Protein 3NR1 (pdb70)

Foldseek 3Di:
DDLVVLLVLLLVVLCVFQVVQFDQFPVRHRPLVLLVQLLVCCCPQQVDDPSLLSSLSSCLCRVQPGDDDLVNVCVRRNPSNSVLSVLSHFDPVDDPVVSLVVLLVCQQVDDLSNLSSLLSSLLSVLVVCVVGPGPPDDVVNNLVSLVSSLSNNVNSPPRTPRSNVSNQVSSVVSVHHD/DDLVVLLVLLLVVLCVFQVVQFDLFPVRHRPLVLLVQLLCCCCPQQVDDPSLLSSLSSCLCRVQPGPDDLVNCCVRNNDSNSVLSVLSHFDPVDDPVVSLVVLLVSQLVDDLSNLSSLLSSLLSVLVVCVVGPGPPDDVVNNLVSLVSSLSNNVNSPPRTPRSNVSNQVSSVVSVHHD

Secondary structure (DSSP, 8-state):
--HHHHHHHHHHHHHHHTTT-B-SSTT--BTTHHHHHHHHHHHHTS----HHHHHHHHHTTHHHHSS--HHHHHHHHHHHHHHHHHHT---TTS-HHHHHHHHHHHGGGS-HHHHHHHHHHHHHHHHHHHH-PPTT--HHHHHHHHHHHHHHHHHH-SS-HHHHHHHHHHHHTTT---/--HHHHHHHHHHHHHHHTTT-B-SSTT--BTTHHHHHHHHHHHHTS----HHHHHHHHHTTHHHHSS--HHHHHHHHHHHHHHHHHHT---TTS-HHHHHHHHHHHGGGS-HHHHHHHHHHHHHHHHHHHH-PPTT--HHHHHHHHHHHHHHHHTT-SS-HHHHHHHHHHHHHTT---

Solvent-accessible surface area: 16677 Å² total; per-residue (Å²): 120,31,63,0,15,64,4,5,25,0,5,10,14,0,1,135,53,1,99,126,47,74,44,133,19,81,98,20,19,1,22,2,13,2,0,0,6,0,0,63,11,0,12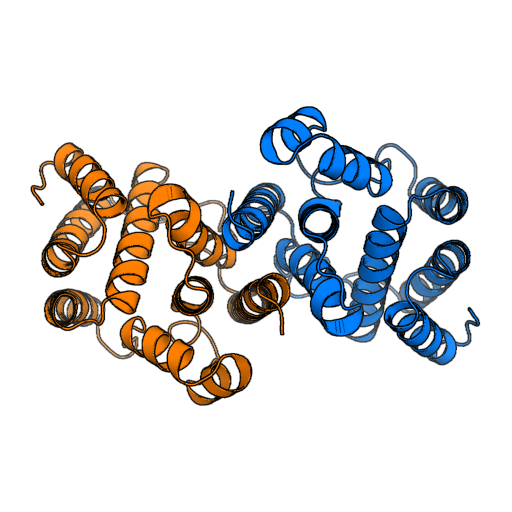,75,64,5,50,24,87,73,32,42,9,0,10,0,0,0,0,6,12,0,33,34,54,26,129,11,76,68,108,43,0,68,133,87,21,25,22,102,1,42,128,16,0,75,62,17,43,33,69,107,126,52,93,107,126,57,45,37,126,62,38,50,99,98,0,67,147,14,40,102,12,0,37,20,1,28,0,0,25,5,0,49,22,0,91,28,16,71,161,32,62,17,103,82,41,60,144,149,94,9,54,84,32,0,86,29,0,12,107,1,6,121,20,0,77,78,40,15,176,88,0,30,89,25,0,96,114,36,1,95,113,83,69,34,82,69,118,35,59,1,13,60,3,5,23,0,6,9,13,0,1,135,50,1,98,130,46,71,43,138,16,85,104,17,20,1,21,2,11,2,0,1,6,0,0,64,12,0,11,75,62,5,49,24,85,73,33,43,10,0,9,0,0,0,0,6,12,0,33,30,51,24,129,12,78,71,110,46,0,64,135,88,22,25,24,103,1,43,131,19,0,74,63,18,42,38,67,102,123,52,92,102,126,56,58,37,127,60,32,46,98,92,0,66,150,15,39,101,11,0,35,19,0,26,0,0,24,5,0,47,22,0,91,27,16,69,160,28,61,16,110,83,46,60,140,148,86,9,50,89,33,0,85,31,0,9,102,1,5,118,20,0,63,80,41,15,178,88,0,18,90,24,0,82,119,36,0,114,118,83,68,31,89,58

Radius of gyration: 21.69 Å; Cα contacts (8 Å, |Δi|>4): 489; chains: 2; bounding box: 58×44×59 Å

Structure (mmCIF, N/CA/C/O backbone):
data_3NR1
#
_entry.id   3NR1
#
_cell.length_a   53.900
_cell.length_b   62.400
_cell.length_c   53.900
_cell.angle_alpha   90.000
_cell.angle_beta   95.300
_cell.angle_gamma   90.000
#
_symmetry.space_group_name_H-M   'P 1 21 1'
#
loop_
_entity.id
_entity.type
_entity.pdbx_description
1 polymer 'HD domain-containing protein 3'
2 non-polymer 'MANGANESE (II) ION'
3 water water
#
loop_
_atom_site.group_PDB
_atom_site.id
_atom_site.type_symbol
_atom_site.label_atom_id
_atom_site.label_alt_id
_atom_site.label_comp_id
_atom_site.label_asym_id
_atom_site.label_entity_id
_atom_site.label_seq_id
_atom_site.pdbx_PDB_ins_code
_atom_site.Cartn_x
_atom_site.Cartn_y
_atom_site.Cartn_z
_atom_site.occupancy
_atom_site.B_iso_or_equiv
_atom_site.auth_seq_id
_atom_site.auth_comp_id
_atom_site.auth_asym_id
_atom_site.auth_atom_id
_atom_site.pdbx_PDB_model_num
ATOM 1 N N . GLY A 1 1 ? -5.156 3.428 22.480 1.00 47.24 2 GLY A N 1
ATOM 2 C CA . GLY A 1 1 ? -6.410 2.860 23.056 1.00 46.26 2 GLY A CA 1
ATOM 3 C C . GLY A 1 1 ? -6.202 1.470 23.626 1.00 44.97 2 GLY A C 1
ATOM 4 O O . GLY A 1 1 ? -6.483 1.227 24.802 1.00 45.80 2 GLY A O 1
ATOM 5 N N . SER A 1 2 ? -5.711 0.561 22.788 1.00 43.27 3 SER A N 1
ATOM 6 C CA . SER A 1 2 ? -5.450 -0.821 23.182 1.00 40.22 3 SER A CA 1
ATOM 7 C C . SER A 1 2 ? -3.987 -1.018 23.566 1.00 38.44 3 SER A C 1
ATOM 8 O O . SER A 1 2 ? -3.103 -0.357 23.020 1.00 37.27 3 SER A O 1
ATOM 11 N N . GLU A 1 3 ? -3.741 -1.933 24.500 1.00 36.24 4 GLU A N 1
ATOM 12 C CA . GLU A 1 3 ? -2.386 -2.224 24.951 1.00 35.12 4 GLU A CA 1
ATOM 13 C C . GLU A 1 3 ? -1.604 -2.862 23.809 1.00 32.54 4 GLU A C 1
ATOM 14 O O . GLU A 1 3 ? -0.405 -2.618 23.643 1.00 29.56 4 GLU A O 1
ATOM 20 N N . ALA A 1 4 ? -2.296 -3.682 23.024 1.00 29.73 5 ALA A N 1
ATOM 21 C CA . ALA A 1 4 ? -1.692 -4.353 21.881 1.00 26.91 5 ALA A CA 1
ATOM 22 C C . ALA A 1 4 ? -1.323 -3.308 20.841 1.00 23.18 5 ALA A C 1
ATOM 23 O O . ALA A 1 4 ? -0.211 -3.305 20.319 1.00 23.53 5 ALA A O 1
ATOM 25 N N . ALA A 1 5 ? -2.264 -2.419 20.547 1.00 21.48 6 ALA A N 1
ATOM 26 C CA . ALA A 1 5 ? -2.033 -1.369 19.571 1.00 20.94 6 ALA A CA 1
ATOM 27 C C . ALA A 1 5 ? -0.898 -0.466 20.016 1.00 20.27 6 ALA A C 1
ATOM 28 O O . ALA A 1 5 ? -0.108 -0.012 19.196 1.00 19.71 6 ALA A O 1
ATOM 30 N N . GLN A 1 6 ? -0.831 -0.189 21.317 1.00 19.55 7 GLN A N 1
ATOM 31 C CA . GLN A 1 6 ? 0.219 0.670 21.845 1.00 20.07 7 GLN A CA 1
ATOM 32 C C . GLN A 1 6 ? 1.600 0.061 21.626 1.00 19.04 7 GLN A C 1
ATOM 33 O O . GLN A 1 6 ? 2.529 0.755 21.219 1.00 16.72 7 GLN A O 1
ATOM 39 N N . LEU A 1 7 ? 1.746 -1.235 21.887 1.00 17.04 8 LEU A N 1
ATOM 40 C CA . LEU A 1 7 ? 3.042 -1.874 21.701 1.00 17.24 8 LEU A CA 1
ATOM 41 C C . LEU A 1 7 ? 3.440 -1.927 20.236 1.00 15.86 8 LEU A C 1
ATOM 42 O O . LEU A 1 7 ? 4.592 -1.664 19.893 1.00 16.76 8 LEU A O 1
ATOM 47 N N . LEU A 1 8 ? 2.491 -2.276 19.374 1.00 12.93 9 LEU A N 1
ATOM 48 C CA . LEU A 1 8 ? 2.762 -2.353 17.944 1.00 13.77 9 LEU A CA 1
ATOM 49 C C . LEU A 1 8 ? 3.113 -0.994 17.356 1.00 14.59 9 LEU A C 1
ATOM 50 O O . LEU A 1 8 ? 3.908 -0.909 16.421 1.00 16.74 9 LEU A O 1
ATOM 55 N N . GLU A 1 9 ? 2.510 0.068 17.887 1.00 14.12 10 GLU A N 1
ATOM 56 C CA . GLU A 1 9 ? 2.809 1.409 17.400 1.00 15.37 10 GLU A CA 1
ATOM 57 C C . GLU A 1 9 ? 4.282 1.709 17.652 1.00 15.07 10 GLU A C 1
ATOM 58 O O . GLU A 1 9 ? 4.983 2.194 16.767 1.00 15.67 10 GLU A O 1
ATOM 64 N N . ALA A 1 10 ? 4.752 1.417 18.860 1.00 15.10 11 ALA A N 1
ATOM 65 C CA . ALA A 1 10 ? 6.149 1.658 19.197 1.00 14.84 11 ALA A CA 1
ATOM 66 C C . ALA A 1 10 ? 7.083 0.754 18.387 1.00 15.91 11 ALA A C 1
ATOM 67 O O . ALA A 1 10 ? 8.118 1.203 17.902 1.00 16.19 11 ALA A O 1
ATOM 69 N N . ALA A 1 11 ? 6.728 -0.518 18.238 1.00 14.86 12 ALA A N 1
ATOM 70 C CA . ALA A 1 11 ? 7.574 -1.445 17.488 1.00 13.17 12 ALA A CA 1
ATOM 71 C C . ALA A 1 11 ? 7.708 -1.032 16.026 1.00 14.74 12 ALA A C 1
ATOM 72 O O . ALA A 1 11 ? 8.799 -1.076 15.456 1.00 14.15 12 ALA A O 1
ATOM 74 N N . ASP A 1 12 ? 6.586 -0.642 15.428 1.00 13.71 13 ASP A N 1
ATOM 75 C CA . ASP A 1 12 ? 6.537 -0.210 14.032 1.00 14.86 13 ASP A CA 1
ATOM 76 C C . ASP A 1 12 ? 7.352 1.072 13.855 1.00 14.72 13 ASP A C 1
ATOM 77 O O . ASP A 1 12 ? 8.157 1.192 12.928 1.00 14.30 13 ASP A O 1
ATOM 82 N N . PHE A 1 13 ? 7.126 2.033 14.743 1.00 14.62 14 PHE A N 1
ATOM 83 C CA . PHE A 1 13 ? 7.850 3.300 14.706 1.00 14.50 14 PHE A CA 1
ATOM 84 C C . PHE A 1 13 ? 9.349 3.000 14.742 1.00 14.83 14 PHE A C 1
ATOM 85 O O . PHE A 1 13 ? 10.104 3.452 13.881 1.00 15.69 14 PHE A O 1
ATOM 93 N N . ALA A 1 14 ? 9.778 2.217 15.728 1.00 15.77 15 ALA A N 1
ATOM 94 C CA . ALA A 1 14 ? 11.188 1.857 15.851 1.00 16.17 15 ALA A CA 1
ATOM 95 C C . ALA A 1 14 ? 11.709 1.105 14.617 1.00 16.70 15 ALA A C 1
ATOM 96 O O . ALA A 1 14 ? 12.813 1.386 14.130 1.00 17.21 15 ALA A O 1
ATOM 98 N N . ALA A 1 15 ? 10.932 0.151 14.106 1.00 15.54 16 ALA A N 1
ATOM 99 C CA . ALA A 1 15 ? 11.363 -0.618 12.940 1.00 15.75 16 ALA A CA 1
ATOM 100 C C . ALA A 1 15 ? 11.620 0.277 11.731 1.00 17.20 16 ALA A C 1
ATOM 101 O O . ALA A 1 15 ? 12.584 0.070 10.985 1.00 18.81 16 ALA A O 1
ATOM 103 N N . ARG A 1 16 ? 10.753 1.266 11.533 1.00 19.29 17 ARG A N 1
ATOM 104 C CA . ARG A 1 16 ? 10.897 2.195 10.413 1.00 21.95 17 ARG A CA 1
ATOM 105 C C . ARG A 1 16 ? 12.109 3.124 10.579 1.00 21.54 17 ARG A C 1
ATOM 106 O O . ARG A 1 16 ? 12.881 3.332 9.636 1.00 21.98 17 ARG A O 1
ATOM 114 N N . LYS A 1 17 ? 12.292 3.663 11.782 1.00 21.18 18 LYS A N 1
ATOM 115 C CA . LYS A 1 17 ? 13.419 4.562 12.039 1.00 20.54 18 LYS A CA 1
ATOM 116 C C . LYS A 1 17 ? 14.776 3.850 11.958 1.00 20.56 18 LYS A C 1
ATOM 117 O O . LYS A 1 17 ? 15.765 4.453 11.543 1.00 21.32 18 LYS A O 1
ATOM 123 N N . HIS A 1 18 ? 14.815 2.577 12.359 1.00 19.87 19 HIS A N 1
ATOM 124 C CA . HIS A 1 18 ? 16.044 1.776 12.355 1.00 19.39 19 HIS A CA 1
ATOM 125 C C . HIS A 1 18 ? 16.204 0.901 11.102 1.00 19.75 19 HIS A C 1
ATOM 126 O O . HIS A 1 18 ? 17.140 0.102 11.019 1.00 18.14 19 HIS A O 1
ATOM 133 N N . ARG A 1 19 ? 15.302 1.043 10.135 1.00 20.98 20 ARG A N 1
ATOM 134 C CA . ARG A 1 19 ? 15.333 0.212 8.929 1.00 22.04 20 ARG A CA 1
ATOM 135 C C . ARG A 1 19 ? 16.680 0.106 8.218 1.00 23.01 20 ARG A C 1
ATOM 136 O O . ARG A 1 19 ? 16.996 -0.933 7.645 1.00 23.70 20 ARG A O 1
ATOM 144 N N . GLN A 1 20 ? 17.469 1.174 8.249 1.00 24.42 21 GLN A N 1
ATOM 145 C CA . GLN A 1 20 ? 18.766 1.159 7.582 1.00 26.66 21 GLN A CA 1
ATOM 146 C C . GLN A 1 20 ? 19.916 0.831 8.529 1.00 26.79 21 GLN A C 1
ATOM 147 O O . GLN A 1 20 ? 21.059 0.674 8.091 1.00 25.53 21 GLN A O 1
ATOM 153 N N . GLN A 1 21 ? 19.616 0.714 9.820 1.00 25.57 22 GLN A N 1
ATOM 154 C CA . GLN A 1 21 ? 20.644 0.423 10.814 1.00 26.96 22 GLN A CA 1
ATOM 155 C C . GLN A 1 21 ? 20.807 -1.076 11.050 1.00 27.05 22 GLN A C 1
ATOM 156 O O . GLN A 1 21 ? 19.847 -1.842 10.957 1.00 26.43 22 GLN A O 1
ATOM 162 N N . ARG A 1 22 ? 22.034 -1.485 11.359 1.00 26.91 23 ARG A N 1
ATOM 163 C CA . ARG A 1 22 ? 22.344 -2.887 11.609 1.00 27.00 23 ARG A CA 1
ATOM 164 C C . ARG A 1 22 ? 23.268 -3.003 12.817 1.00 29.39 23 ARG A C 1
ATOM 165 O O . ARG A 1 22 ? 23.971 -2.052 13.159 1.00 30.14 23 ARG A O 1
ATOM 173 N N . ARG A 1 23 ? 23.253 -4.161 13.471 1.00 30.19 24 ARG A N 1
ATOM 174 C CA . ARG A 1 23 ? 24.119 -4.391 14.622 1.00 31.23 24 ARG A CA 1
ATOM 175 C C . ARG A 1 23 ? 25.535 -4.606 14.086 1.00 33.00 24 ARG A C 1
ATOM 176 O O . ARG A 1 23 ? 25.734 -4.685 12.872 1.00 31.72 24 ARG A O 1
ATOM 184 N N . LYS A 1 24 ? 26.507 -4.712 14.989 1.00 34.39 25 LYS A N 1
ATOM 185 C CA . LYS A 1 24 ? 27.905 -4.898 14.607 1.00 36.00 25 LYS A CA 1
ATOM 186 C C . LYS A 1 24 ? 28.347 -6.351 14.570 1.00 35.93 25 LYS A C 1
ATOM 187 O O . LYS A 1 24 ? 29.548 -6.641 14.552 1.00 35.88 25 LYS A O 1
ATOM 193 N N . ASP A 1 25 ? 27.386 -7.267 14.570 1.00 35.05 26 ASP A N 1
ATOM 194 C CA . ASP A 1 25 ? 27.719 -8.685 14.516 1.00 34.09 26 ASP A CA 1
ATOM 195 C C . ASP A 1 25 ? 28.095 -9.011 13.073 1.00 35.29 26 ASP A C 1
ATOM 196 O O . ASP A 1 25 ? 27.718 -8.286 12.156 1.00 35.44 26 ASP A O 1
ATOM 201 N N . PRO A 1 26 ? 28.866 -10.087 12.858 1.00 35.95 27 PRO A N 1
ATOM 202 C CA . PRO A 1 26 ? 29.299 -10.507 11.523 1.00 36.65 27 PRO A CA 1
ATOM 203 C C . PRO A 1 26 ? 28.180 -10.577 10.488 1.00 35.98 27 PRO A C 1
ATOM 204 O O . PRO A 1 26 ? 28.389 -10.274 9.315 1.00 35.67 27 PRO A O 1
ATOM 208 N N . GLU A 1 27 ? 26.993 -10.979 10.923 1.00 36.48 28 GLU A N 1
ATOM 209 C CA . GLU A 1 27 ? 25.854 -11.081 10.019 1.00 35.01 28 GLU A CA 1
ATOM 210 C C . GLU A 1 27 ? 25.197 -9.732 9.755 1.00 32.87 28 GLU A C 1
ATOM 211 O O . GLU A 1 27 ? 24.396 -9.604 8.832 1.00 33.70 28 GLU A O 1
ATOM 217 N N . GLY A 1 28 ? 25.534 -8.727 10.556 1.00 29.20 29 GLY A N 1
ATOM 218 C CA . GLY A 1 28 ? 24.930 -7.420 10.373 1.00 26.75 29 GLY A CA 1
ATOM 219 C C . GLY A 1 28 ? 23.427 -7.522 10.578 1.00 26.65 29 GLY A C 1
ATOM 220 O O . GLY A 1 28 ? 22.644 -7.103 9.730 1.00 25.79 29 GLY A O 1
ATOM 221 N N . THR A 1 29 ? 23.034 -8.094 11.714 1.00 25.11 30 THR A N 1
ATOM 222 C CA . THR A 1 29 ? 21.632 -8.286 12.067 1.00 24.05 30 THR A CA 1
ATOM 223 C C . THR A 1 29 ? 20.851 -6.968 12.103 1.00 22.81 30 THR A C 1
ATOM 224 O O . THR A 1 29 ? 21.353 -5.952 12.575 1.00 20.87 30 THR A O 1
ATOM 228 N N . PRO A 1 30 ? 19.606 -6.966 11.587 1.00 21.06 31 PRO A N 1
ATOM 229 C CA . PRO A 1 30 ? 18.788 -5.744 11.591 1.00 20.91 31 PRO A CA 1
ATOM 230 C C . PRO A 1 30 ? 18.813 -5.154 13.001 1.00 18.01 31 PRO A C 1
ATOM 231 O O . PRO A 1 30 ? 18.627 -5.878 13.972 1.00 18.53 31 PRO A O 1
ATOM 235 N N . TYR A 1 31 ? 19.051 -3.853 13.116 1.00 17.97 32 TYR A N 1
ATOM 236 C CA . TYR A 1 31 ? 19.138 -3.225 14.427 1.00 19.03 32 TYR A CA 1
ATOM 237 C C . TYR A 1 31 ? 17.863 -3.334 15.250 1.00 18.60 32 TYR A C 1
ATOM 238 O O . TYR A 1 31 ? 17.924 -3.432 16.476 1.00 18.19 32 TYR A O 1
ATOM 247 N N . ILE A 1 32 ? 16.712 -3.323 14.585 1.00 18.14 33 ILE A N 1
ATOM 248 C CA . ILE A 1 32 ? 15.435 -3.413 15.281 1.00 17.07 33 ILE A CA 1
ATOM 249 C C . ILE A 1 32 ? 15.373 -4.602 16.243 1.00 16.71 33 ILE A C 1
ATOM 250 O O . ILE A 1 32 ? 14.677 -4.546 17.261 1.00 17.30 33 ILE A O 1
ATOM 255 N N . ASN A 1 33 ? 16.108 -5.670 15.941 1.00 16.22 34 ASN A N 1
ATOM 256 C CA . ASN A 1 33 ? 16.113 -6.839 16.815 1.00 16.24 34 ASN A CA 1
ATOM 257 C C . ASN A 1 33 ? 16.545 -6.478 18.241 1.00 16.25 34 ASN A C 1
ATOM 258 O O . ASN A 1 33 ? 16.071 -7.079 19.202 1.00 15.77 34 ASN A O 1
ATOM 263 N N . HIS A 1 34 ? 17.440 -5.501 18.370 1.00 15.39 35 HIS A N 1
ATOM 264 C CA . HIS A 1 34 ? 17.925 -5.098 19.675 1.00 16.78 35 HIS A CA 1
ATOM 265 C C . HIS A 1 34 ? 16.828 -4.463 20.532 1.00 15.36 35 HIS A C 1
ATOM 266 O O . HIS A 1 34 ? 16.542 -4.943 21.632 1.00 16.58 35 HIS A O 1
ATOM 273 N N . PRO A 1 35 ? 16.194 -3.382 20.047 1.00 15.24 36 PRO A N 1
ATOM 274 C CA . PRO A 1 35 ? 15.149 -2.785 20.884 1.00 14.05 36 PRO A CA 1
ATOM 275 C C . PRO A 1 35 ? 14.074 -3.792 21.255 1.00 14.67 36 PRO A C 1
ATOM 276 O O . PRO A 1 35 ? 13.572 -3.788 22.379 1.00 13.01 36 PRO A O 1
ATOM 280 N N . ILE A 1 36 ? 13.708 -4.651 20.306 1.00 13.74 37 ILE A N 1
ATOM 281 C CA . ILE A 1 36 ? 12.690 -5.663 20.565 1.00 14.05 37 ILE A CA 1
ATOM 282 C C . ILE A 1 36 ? 13.149 -6.588 21.693 1.00 14.53 37 ILE A C 1
ATOM 283 O O . ILE A 1 36 ? 12.378 -6.908 22.592 1.00 13.74 37 ILE A O 1
ATOM 288 N N . GLY A 1 37 ? 14.404 -7.019 21.635 1.00 15.49 38 GLY A N 1
ATOM 289 C CA . GLY A 1 37 ? 14.925 -7.899 22.668 1.00 14.61 38 GLY A CA 1
ATOM 290 C C . GLY A 1 37 ? 15.001 -7.244 24.035 1.00 14.70 38 GLY A C 1
ATOM 291 O O . GLY A 1 37 ? 14.763 -7.887 25.053 1.00 15.73 38 GLY A O 1
ATOM 292 N N . VAL A 1 38 ? 15.355 -5.963 24.062 1.00 15.57 39 VAL A N 1
ATOM 293 C CA . VAL A 1 38 ? 15.445 -5.221 25.316 1.00 15.34 39 VAL A CA 1
ATOM 294 C C . VAL A 1 38 ? 14.056 -5.175 25.948 1.00 14.67 39 VAL A C 1
ATOM 295 O O . VAL A 1 38 ? 13.893 -5.481 27.131 1.00 15.63 39 VAL A O 1
ATOM 299 N N . ALA A 1 39 ? 13.045 -4.807 25.164 1.00 13.75 40 ALA A N 1
ATOM 300 C CA . ALA A 1 39 ? 11.681 -4.762 25.684 1.00 13.56 40 ALA A CA 1
ATOM 301 C C . ALA A 1 39 ? 11.271 -6.143 26.196 1.00 15.29 40 ALA A C 1
ATOM 302 O O . ALA A 1 39 ? 10.626 -6.269 27.237 1.00 14.95 40 ALA A O 1
ATOM 304 N N . ARG A 1 40 ? 11.630 -7.184 25.450 1.00 14.68 41 ARG A N 1
ATOM 305 C CA . ARG A 1 40 ? 11.269 -8.539 25.858 1.00 15.77 41 ARG A CA 1
ATOM 306 C C . ARG A 1 40 ? 11.913 -8.927 27.192 1.00 16.16 41 ARG A C 1
ATOM 307 O O . ARG A 1 40 ? 11.309 -9.636 28.002 1.00 15.78 41 ARG A O 1
ATOM 315 N N . ILE A 1 41 ? 13.143 -8.479 27.423 1.00 14.72 42 ILE A N 1
ATOM 316 C CA . ILE A 1 41 ? 13.802 -8.783 28.685 1.00 15.14 42 ILE A CA 1
ATOM 317 C C . ILE A 1 41 ? 12.970 -8.224 29.835 1.00 16.32 42 ILE A C 1
ATOM 318 O O . ILE A 1 41 ? 12.784 -8.883 30.866 1.00 16.64 42 ILE A O 1
ATOM 323 N N . LEU A 1 42 ? 12.461 -7.009 29.653 1.00 16.22 43 LEU A N 1
ATOM 324 C CA . LEU A 1 42 ? 11.650 -6.370 30.678 1.00 17.50 43 LEU A CA 1
ATOM 325 C C . LEU A 1 42 ? 10.358 -7.124 30.980 1.00 17.86 43 LEU A C 1
ATOM 326 O O . LEU A 1 42 ? 9.999 -7.276 32.149 1.00 18.87 43 LEU A O 1
ATOM 331 N N . THR A 1 43 ? 9.649 -7.594 29.954 1.00 17.81 44 THR A N 1
ATOM 332 C CA . THR A 1 43 ? 8.412 -8.319 30.219 1.00 17.67 44 THR A CA 1
ATOM 333 C C . THR A 1 43 ? 8.674 -9.719 30.768 1.00 19.34 44 THR A C 1
ATOM 334 O O . THR A 1 43 ? 8.118 -10.103 31.794 1.00 18.73 44 THR A O 1
ATOM 338 N N . HIS A 1 44 ? 9.550 -10.472 30.109 1.00 17.63 45 HIS A N 1
ATOM 339 C CA . HIS A 1 44 ? 9.812 -11.851 30.524 1.00 20.01 45 HIS A CA 1
ATOM 340 C C . HIS A 1 44 ? 10.696 -12.110 31.737 1.00 21.21 45 HIS A C 1
ATOM 341 O O . HIS A 1 44 ? 10.443 -13.047 32.501 1.00 22.35 45 HIS A O 1
ATOM 348 N N . GLU A 1 45 ? 11.744 -11.314 31.913 1.00 21.47 46 GLU A N 1
ATOM 349 C CA . GLU A 1 45 ? 12.638 -11.532 33.045 1.00 22.49 46 GLU A CA 1
ATOM 350 C C . GLU A 1 45 ? 12.408 -10.559 34.196 1.00 23.01 46 GLU A C 1
ATOM 351 O O . GLU A 1 45 ? 12.499 -10.939 35.366 1.00 23.18 46 GLU A O 1
ATOM 357 N N . ALA A 1 46 ? 12.101 -9.309 33.871 1.00 22.87 47 ALA A N 1
ATOM 358 C CA . ALA A 1 46 ? 11.877 -8.305 34.903 1.00 21.58 47 ALA A CA 1
ATOM 359 C C . ALA A 1 46 ? 10.425 -8.245 35.363 1.00 22.08 47 ALA A C 1
ATOM 360 O O . ALA A 1 46 ? 10.123 -7.651 36.395 1.00 21.15 47 ALA A O 1
ATOM 362 N N . GLY A 1 47 ? 9.530 -8.857 34.594 1.00 21.27 48 GLY A N 1
ATOM 363 C CA . GLY A 1 47 ? 8.127 -8.846 34.961 1.00 21.74 48 GLY A CA 1
ATOM 364 C C . GLY A 1 47 ? 7.486 -7.475 34.834 1.00 22.09 48 GLY A C 1
ATOM 365 O O . GLY A 1 47 ? 6.547 -7.151 35.560 1.00 21.67 48 GLY A O 1
ATOM 366 N N . ILE A 1 48 ? 7.993 -6.664 33.912 1.00 21.40 49 ILE A N 1
ATOM 367 C CA . ILE A 1 48 ? 7.458 -5.327 33.699 1.00 21.78 49 ILE A CA 1
ATOM 368 C C . ILE A 1 48 ? 6.247 -5.380 32.771 1.00 22.07 49 ILE A C 1
ATOM 369 O O . ILE A 1 48 ? 6.281 -6.044 31.735 1.00 22.30 49 ILE A O 1
ATOM 374 N N . THR A 1 49 ? 5.184 -4.675 33.149 1.00 22.07 50 THR A N 1
ATOM 375 C CA . THR A 1 49 ? 3.956 -4.643 32.361 1.00 23.12 50 THR A CA 1
ATOM 376 C C . THR A 1 49 ? 3.527 -3.210 32.075 1.00 22.63 50 THR A C 1
ATOM 377 O O . THR A 1 49 ? 2.492 -2.979 31.458 1.00 23.51 50 THR A O 1
ATOM 381 N N . ASP A 1 50 ? 4.320 -2.253 32.540 1.00 21.65 51 ASP A N 1
ATOM 382 C CA . ASP A 1 50 ? 4.027 -0.844 32.326 1.00 20.28 51 ASP A CA 1
ATOM 383 C C . ASP A 1 50 ? 4.244 -0.536 30.847 1.00 18.96 51 ASP A C 1
ATOM 384 O O . ASP A 1 50 ? 5.380 -0.531 30.372 1.00 17.81 51 ASP A O 1
ATOM 389 N N . ILE A 1 51 ? 3.159 -0.266 30.125 1.00 16.87 52 ILE A N 1
ATOM 390 C CA . ILE A 1 51 ? 3.250 0.022 28.699 1.00 18.51 52 ILE A CA 1
ATOM 391 C C . ILE A 1 51 ? 4.195 1.179 28.387 1.00 19.23 52 ILE A C 1
ATOM 392 O O . ILE A 1 51 ? 4.913 1.147 27.395 1.00 18.96 52 ILE A O 1
ATOM 397 N N . VAL A 1 52 ? 4.195 2.202 29.234 1.00 18.41 53 VAL A N 1
ATOM 398 C CA . VAL A 1 52 ? 5.058 3.359 29.011 1.00 18.70 53 VAL A CA 1
ATOM 399 C C . VAL A 1 52 ? 6.525 2.945 28.976 1.00 18.35 53 VAL A C 1
ATOM 400 O O . VAL A 1 52 ? 7.286 3.347 28.091 1.00 17.20 53 VAL A O 1
ATOM 404 N N . VAL A 1 53 ? 6.918 2.134 29.948 1.00 16.51 54 VAL A N 1
ATOM 405 C CA . VAL A 1 53 ? 8.287 1.649 30.029 1.00 15.49 54 VAL A CA 1
ATOM 406 C C . VAL A 1 53 ? 8.635 0.784 28.811 1.00 15.64 54 VAL A C 1
ATOM 407 O O . VAL A 1 53 ? 9.675 0.983 28.191 1.00 15.71 54 VAL A O 1
ATOM 411 N N . LEU A 1 54 ? 7.763 -0.158 28.458 1.00 13.73 55 LEU A N 1
ATOM 412 C CA . LEU A 1 54 ? 8.017 -1.034 27.315 1.00 14.47 55 LEU A CA 1
ATOM 413 C C . LEU A 1 54 ? 8.148 -0.258 26.008 1.00 15.12 55 LEU A C 1
ATOM 414 O O . LEU A 1 54 ? 8.974 -0.601 25.162 1.00 14.66 55 LEU A O 1
ATOM 419 N N . GLN A 1 55 ? 7.322 0.771 25.829 1.00 14.76 56 GLN A N 1
AT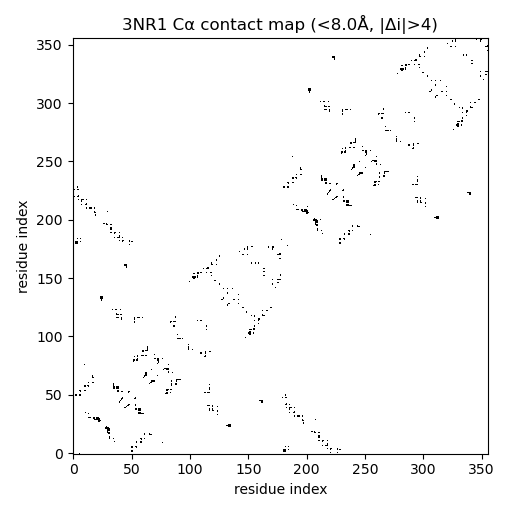OM 420 C CA . GLN A 1 55 ? 7.404 1.580 24.619 1.00 14.28 56 GLN A CA 1
ATOM 421 C C . GLN A 1 55 ? 8.756 2.286 24.583 1.00 14.12 56 GLN A C 1
ATOM 422 O O . GLN A 1 55 ? 9.411 2.329 23.534 1.00 14.74 56 GLN A O 1
ATOM 428 N N . ALA A 1 56 ? 9.184 2.827 25.725 1.00 14.13 57 ALA A N 1
ATOM 429 C CA . ALA A 1 56 ? 10.474 3.518 25.801 1.00 13.30 57 ALA A CA 1
ATOM 430 C C . ALA A 1 56 ? 11.623 2.565 25.453 1.00 14.43 57 ALA A C 1
ATOM 431 O O . ALA A 1 56 ? 12.608 2.965 24.823 1.00 14.17 57 ALA A O 1
ATOM 433 N N . ALA A 1 57 ? 11.496 1.306 25.869 1.00 15.03 58 ALA A N 1
ATOM 434 C CA . ALA A 1 57 ? 12.515 0.307 25.570 1.00 13.50 58 ALA A CA 1
ATOM 435 C C . ALA A 1 57 ? 12.585 0.117 24.064 1.00 14.13 58 ALA A C 1
ATOM 436 O O . ALA A 1 57 ? 13.676 0.120 23.476 1.00 14.11 58 ALA A O 1
ATOM 438 N N . LEU A 1 58 ? 11.427 -0.055 23.429 1.00 12.65 59 LEU A N 1
ATOM 439 C CA . LEU A 1 58 ? 11.391 -0.231 21.974 1.00 11.86 59 LEU A CA 1
ATOM 440 C C . LEU A 1 58 ? 11.937 0.982 21.241 1.00 13.43 59 LEU A C 1
ATOM 441 O O . LEU A 1 58 ? 12.493 0.856 20.147 1.00 13.30 59 LEU A O 1
ATOM 446 N N . LEU A 1 59 ? 11.777 2.161 21.831 1.00 12.79 60 LEU A N 1
ATOM 447 C CA . LEU A 1 59 ? 12.241 3.391 21.189 1.00 15.29 60 LEU A CA 1
ATOM 448 C C . LEU A 1 59 ? 13.495 3.990 21.810 1.00 17.10 60 LEU A C 1
ATOM 449 O O . LEU A 1 59 ? 13.903 5.096 21.434 1.00 16.51 60 LEU A O 1
ATOM 454 N N . HIS A 1 60 ? 14.104 3.278 22.752 1.00 17.31 61 HIS A N 1
ATOM 455 C CA . HIS A 1 60 ? 15.266 3.813 23.454 1.00 18.83 61 HIS A CA 1
ATOM 456 C C . HIS A 1 60 ? 16.449 4.300 22.611 1.00 18.71 61 HIS A C 1
ATOM 457 O O . HIS A 1 60 ? 17.258 5.091 23.093 1.00 17.50 61 HIS A O 1
ATOM 464 N N . ASP A 1 61 ? 16.567 3.850 21.366 1.00 18.52 62 ASP A N 1
ATOM 465 C CA . ASP A 1 61 ? 17.679 4.309 20.535 1.00 19.23 62 ASP A CA 1
ATOM 466 C C . ASP A 1 61 ? 17.256 5.129 19.324 1.00 18.36 62 ASP A C 1
ATOM 467 O O . ASP A 1 61 ? 18.087 5.498 18.498 1.00 19.27 62 ASP A O 1
ATOM 472 N N . THR A 1 62 ? 15.964 5.432 19.231 1.00 17.64 63 THR A N 1
ATOM 473 C CA . THR A 1 62 ? 15.447 6.197 18.097 1.00 17.82 63 THR A CA 1
ATOM 474 C C . THR A 1 62 ? 15.991 7.624 17.991 1.00 19.22 63 THR A C 1
ATOM 475 O O . THR A 1 62 ? 16.570 7.992 16.968 1.00 18.59 63 THR A O 1
ATOM 479 N N . VAL A 1 63 ? 15.804 8.432 19.029 1.00 19.14 64 VAL A N 1
ATOM 480 C CA . VAL A 1 63 ? 16.301 9.803 18.994 1.00 19.82 64 VAL A CA 1
ATOM 481 C C . VAL A 1 63 ? 17.825 9.794 18.916 1.00 20.95 64 VAL A C 1
ATOM 482 O O . VAL A 1 63 ? 18.443 10.647 18.275 1.00 20.65 64 VAL A O 1
ATOM 486 N N . GLU A 1 64 ? 18.429 8.806 19.559 1.00 21.92 65 GLU A N 1
ATOM 487 C CA . GLU A 1 64 ? 19.873 8.698 19.575 1.00 24.33 65 GLU A CA 1
ATOM 488 C C . GLU A 1 64 ? 20.531 8.430 18.225 1.00 24.80 65 GLU A C 1
ATOM 489 O O . GLU A 1 64 ? 21.427 9.169 17.817 1.00 24.06 65 GLU A O 1
ATOM 495 N N . ASP A 1 65 ? 20.095 7.383 17.526 1.00 25.90 66 ASP A N 1
ATOM 496 C CA . ASP A 1 65 ? 20.716 7.025 16.242 1.00 26.51 66 ASP A CA 1
ATOM 497 C C . ASP A 1 65 ? 19.921 7.211 14.958 1.00 24.65 66 ASP A C 1
ATOM 498 O O . ASP A 1 65 ? 20.394 6.805 13.900 1.00 24.50 66 ASP A O 1
ATOM 503 N N . THR A 1 66 ? 18.735 7.807 15.024 1.00 24.06 67 THR A N 1
ATOM 504 C CA . THR A 1 66 ? 17.932 7.971 13.807 1.00 22.72 67 THR A CA 1
ATOM 505 C C . THR A 1 66 ? 17.346 9.364 13.649 1.00 22.70 67 THR A C 1
ATOM 506 O O . THR A 1 66 ? 17.447 10.194 14.539 1.00 22.71 67 THR A O 1
ATOM 510 N N . ASP A 1 67 ? 16.714 9.604 12.508 1.00 23.83 68 ASP A N 1
ATOM 511 C CA . ASP A 1 67 ? 16.102 10.896 12.233 1.00 26.22 68 ASP A CA 1
ATOM 512 C C . ASP A 1 67 ? 14.753 10.997 12.941 1.00 24.74 68 ASP A C 1
ATOM 513 O O . ASP A 1 67 ? 13.693 10.897 12.317 1.00 25.22 68 ASP A O 1
ATOM 518 N N . THR A 1 68 ? 14.818 11.189 14.255 1.00 22.97 69 THR A N 1
ATOM 519 C CA . THR A 1 68 ? 13.641 11.294 15.113 1.00 20.07 69 THR A CA 1
ATOM 520 C C . THR A 1 68 ? 13.840 12.433 16.101 1.00 20.83 69 THR A C 1
ATOM 521 O O . THR A 1 68 ? 14.916 12.577 16.674 1.00 20.47 69 THR A O 1
ATOM 525 N N . THR A 1 69 ? 12.803 13.238 16.300 1.00 21.20 70 THR A N 1
ATOM 526 C CA . THR A 1 69 ? 12.881 14.360 17.231 1.00 22.11 70 THR A CA 1
ATOM 527 C C . THR A 1 69 ? 12.103 14.037 18.498 1.00 21.95 70 THR A C 1
ATOM 528 O O . THR A 1 69 ? 11.273 13.132 18.506 1.00 23.03 70 THR A O 1
ATOM 532 N N . LEU A 1 70 ? 12.369 14.777 19.570 1.00 22.31 71 LEU A N 1
ATOM 533 C CA . LEU A 1 70 ? 11.656 14.552 20.819 1.00 22.33 71 LEU A CA 1
ATOM 534 C C . LEU A 1 70 ? 10.175 14.853 20.623 1.00 22.56 71 LEU A C 1
ATOM 535 O O . LEU A 1 70 ? 9.321 14.167 21.178 1.00 21.76 71 LEU A O 1
ATOM 540 N N . ASP A 1 71 ? 9.879 15.881 19.825 1.00 22.54 72 ASP A N 1
ATOM 541 C CA . ASP A 1 71 ? 8.497 16.272 19.541 1.00 24.98 72 ASP A CA 1
ATOM 542 C C . ASP A 1 71 ? 7.769 15.144 18.824 1.00 22.73 72 ASP A C 1
ATOM 543 O O . ASP A 1 71 ? 6.611 14.844 19.118 1.00 21.93 72 ASP A O 1
ATOM 548 N N . GLU A 1 72 ? 8.451 14.527 17.871 1.00 21.46 73 GLU A N 1
ATOM 549 C CA . GLU A 1 72 ? 7.856 13.433 17.129 1.00 21.55 73 GLU A CA 1
ATOM 550 C C . GLU A 1 72 ? 7.499 12.312 18.105 1.00 21.09 73 GLU A C 1
ATOM 551 O O . GLU A 1 72 ? 6.411 11.738 18.037 1.00 20.45 73 GLU A O 1
ATOM 557 N N . VAL A 1 73 ? 8.406 12.017 19.031 1.00 19.28 74 VAL A N 1
ATOM 558 C CA . VAL A 1 73 ? 8.158 10.959 20.005 1.00 19.04 74 VAL A CA 1
ATOM 559 C C . VAL A 1 73 ? 6.961 11.291 20.894 1.00 21.25 74 VAL A C 1
ATOM 560 O O . VAL A 1 73 ? 6.105 10.441 21.136 1.00 20.81 74 VAL A O 1
ATOM 564 N N . GLU A 1 74 ? 6.897 12.527 21.378 1.00 21.80 75 GLU A N 1
ATOM 565 C CA . GLU A 1 74 ? 5.789 12.935 22.229 1.00 22.61 75 GLU A CA 1
ATOM 566 C C . GLU A 1 74 ? 4.472 12.918 21.452 1.00 23.05 75 GLU A C 1
ATOM 567 O O . GLU A 1 74 ? 3.424 12.557 21.989 1.00 23.74 75 GLU A O 1
ATOM 573 N N . LEU A 1 75 ? 4.531 13.309 20.186 1.00 24.62 76 LEU A N 1
ATOM 574 C CA . LEU A 1 75 ? 3.341 13.336 19.338 1.00 25.26 76 LEU A CA 1
ATOM 575 C C . LEU A 1 75 ? 2.697 11.957 19.234 1.00 25.83 76 LEU A C 1
ATOM 576 O O . LEU A 1 75 ? 1.480 11.820 19.353 1.00 24.67 76 LEU A O 1
ATOM 581 N N . HIS A 1 76 ? 3.518 10.936 19.011 1.00 24.73 77 HIS A N 1
ATOM 582 C CA . HIS A 1 76 ? 3.012 9.576 18.878 1.00 25.40 77 HIS A CA 1
ATOM 583 C C . HIS A 1 76 ? 2.824 8.806 20.177 1.00 25.26 77 HIS A C 1
ATOM 584 O O . HIS A 1 76 ? 1.945 7.949 20.258 1.00 26.07 77 HIS A O 1
ATOM 591 N N . PHE A 1 77 ? 3.628 9.099 21.197 1.00 21.57 78 PHE A N 1
ATOM 592 C CA . PHE A 1 77 ? 3.518 8.344 22.441 1.00 21.13 78 PHE A CA 1
ATOM 593 C C . PHE A 1 77 ? 3.273 9.097 23.735 1.00 19.46 78 PHE A C 1
ATOM 594 O O . PHE A 1 77 ? 3.169 8.470 24.786 1.00 20.92 78 PHE A O 1
ATOM 602 N N . GLY A 1 78 ? 3.191 10.422 23.678 1.00 19.49 79 GLY A N 1
ATOM 603 C CA . GLY A 1 78 ? 2.946 11.181 24.893 1.00 18.77 79 GLY A CA 1
ATOM 604 C C . GLY A 1 78 ? 4.211 11.680 25.568 1.00 19.87 79 GLY A C 1
ATOM 605 O O . GLY A 1 78 ? 5.321 11.228 25.267 1.00 16.91 79 GLY A O 1
ATOM 606 N N . ALA A 1 79 ? 4.041 12.612 26.501 1.00 19.06 80 ALA A N 1
ATOM 607 C CA . ALA A 1 79 ? 5.170 13.195 27.214 1.00 18.61 80 ALA A CA 1
ATOM 608 C C . ALA A 1 79 ? 5.893 12.209 28.130 1.00 18.21 80 ALA A C 1
ATOM 609 O O . ALA A 1 79 ? 7.103 12.293 28.304 1.00 17.98 80 ALA A O 1
ATOM 611 N N . GLN A 1 80 ? 5.148 11.286 28.725 1.00 19.22 81 GLN A N 1
ATOM 612 C CA . GLN A 1 80 ? 5.742 10.294 29.614 1.00 20.45 81 GLN A CA 1
ATOM 613 C C . GLN A 1 80 ? 6.784 9.453 28.866 1.00 20.09 81 GLN A C 1
ATOM 614 O O . GLN A 1 80 ? 7.914 9.260 29.338 1.00 17.88 81 GLN A O 1
ATOM 620 N N . VAL A 1 81 ? 6.401 8.949 27.698 1.00 18.11 82 VAL A N 1
ATOM 621 C CA . VAL A 1 81 ? 7.313 8.149 26.890 1.00 18.33 82 VAL A CA 1
ATOM 622 C C . VAL A 1 81 ? 8.487 9.018 26.423 1.00 17.86 82 VAL A C 1
ATOM 623 O O . VAL A 1 81 ? 9.648 8.614 26.537 1.00 16.75 82 VAL A O 1
ATOM 627 N N . ARG A 1 82 ? 8.191 10.212 25.912 1.00 17.53 83 ARG A N 1
ATOM 628 C CA . ARG A 1 82 ? 9.248 11.109 25.448 1.00 15.85 83 ARG A CA 1
ATOM 629 C C . ARG A 1 82 ? 10.274 11.351 26.555 1.00 15.97 83 ARG A C 1
ATOM 630 O O . ARG A 1 82 ? 11.476 11.260 26.314 1.00 15.59 83 ARG A O 1
ATOM 638 N N . ARG A 1 83 ? 9.806 11.651 27.763 1.00 17.57 84 ARG A N 1
ATOM 639 C CA . ARG A 1 83 ? 10.711 11.886 28.884 1.00 18.87 84 ARG A CA 1
ATOM 640 C C . ARG A 1 83 ? 11.647 10.702 29.140 1.00 18.86 84 ARG A C 1
ATOM 641 O O . ARG A 1 83 ? 12.845 10.895 29.349 1.00 18.73 84 ARG A O 1
ATOM 649 N N . LEU A 1 84 ? 11.107 9.484 29.132 1.00 18.89 85 LEU A N 1
ATOM 650 C CA . LEU A 1 84 ? 11.937 8.298 29.355 1.00 18.81 85 LEU A CA 1
ATOM 651 C C . LEU A 1 84 ? 12.967 8.162 28.235 1.00 19.23 85 LEU A C 1
ATOM 652 O O . LEU A 1 84 ? 14.136 7.844 28.481 1.00 18.77 85 LEU A O 1
ATOM 657 N N . VAL A 1 85 ? 12.521 8.387 27.003 1.00 16.98 86 VAL A N 1
ATOM 658 C CA . VAL A 1 85 ? 13.418 8.316 25.864 1.00 18.10 86 VAL A CA 1
ATOM 659 C C . VAL A 1 85 ? 14.557 9.322 26.067 1.00 18.29 86 VAL A C 1
ATOM 660 O O . VAL A 1 85 ? 15.726 9.000 25.820 1.00 18.80 86 VAL A O 1
ATOM 664 N N . GLU A 1 86 ? 14.229 10.528 26.532 1.00 19.59 87 GLU A N 1
ATOM 665 C CA . GLU A 1 86 ? 15.265 11.537 26.792 1.00 19.99 87 GLU A CA 1
ATOM 666 C C . GLU A 1 86 ? 16.329 10.993 27.739 1.00 18.92 87 GLU A C 1
ATOM 667 O O . GLU A 1 86 ? 17.535 11.136 27.492 1.00 17.66 87 GLU A O 1
ATOM 673 N N . GLU A 1 87 ? 15.875 10.387 28.834 1.00 17.39 88 GLU A N 1
ATOM 674 C CA . GLU A 1 87 ? 16.789 9.842 29.835 1.00 17.85 88 GLU A CA 1
ATOM 675 C C . GLU A 1 87 ? 17.696 8.735 29.326 1.00 17.79 88 GLU A C 1
ATOM 676 O O . GLU A 1 87 ? 18.751 8.488 29.907 1.00 16.67 88 GLU A O 1
ATOM 682 N N . VAL A 1 88 ? 17.276 8.059 28.264 1.00 16.87 89 VAL A N 1
ATOM 683 C CA . VAL A 1 88 ? 18.072 6.976 27.717 1.00 16.76 89 VAL A CA 1
ATOM 684 C C . VAL A 1 88 ? 18.720 7.318 26.388 1.00 18.68 89 VAL A C 1
ATOM 685 O O . VAL A 1 88 ? 19.135 6.429 25.644 1.00 19.13 89 VAL A O 1
ATOM 689 N N . THR A 1 89 ? 18.816 8.611 26.103 1.00 17.02 90 THR A N 1
ATOM 690 C CA . THR A 1 89 ? 19.421 9.079 24.866 1.00 18.36 90 THR A CA 1
ATOM 691 C C . THR A 1 89 ? 20.817 9.622 25.129 1.00 20.24 90 THR A C 1
ATOM 692 O O . THR A 1 89 ? 20.988 10.623 25.833 1.00 19.84 90 THR A O 1
ATOM 696 N N . ASP A 1 90 ? 21.819 8.951 24.574 1.00 20.49 91 ASP A N 1
ATOM 697 C CA . ASP A 1 90 ? 23.194 9.391 24.745 1.00 20.92 91 ASP A CA 1
ATOM 698 C C . ASP A 1 90 ? 23.444 10.584 23.847 1.00 20.00 91 ASP A C 1
ATOM 699 O O . ASP A 1 90 ? 22.782 10.751 22.820 1.00 17.22 91 ASP A O 1
ATOM 704 N N . ASP A 1 91 ? 24.391 11.422 24.249 1.00 19.02 92 ASP A N 1
ATOM 705 C CA . ASP A 1 91 ? 24.739 12.597 23.464 1.00 19.30 92 ASP A CA 1
ATOM 706 C C . ASP A 1 91 ? 25.826 12.184 22.492 1.00 20.04 92 ASP A C 1
ATOM 707 O O . ASP A 1 91 ? 27.004 12.087 22.852 1.00 18.35 92 ASP A O 1
ATOM 712 N N . LYS A 1 92 ? 25.412 11.932 21.258 1.00 18.05 93 LYS A N 1
ATOM 713 C CA . LYS A 1 92 ? 26.320 11.516 20.202 1.00 21.00 93 LYS A CA 1
ATOM 714 C C . LYS A 1 92 ? 27.281 12.606 19.728 1.00 19.47 93 LYS A C 1
ATOM 715 O O . LYS A 1 92 ? 28.119 12.344 18.869 1.00 18.27 93 LYS A O 1
ATOM 721 N N . THR A 1 93 ? 27.168 13.822 20.262 1.00 18.49 94 THR A N 1
ATOM 722 C CA . THR A 1 93 ? 28.081 14.880 19.832 1.00 18.70 94 THR A CA 1
ATOM 723 C C . THR A 1 93 ? 29.342 14.862 20.696 1.00 21.12 94 THR A C 1
ATOM 724 O O . THR A 1 93 ? 30.321 15.548 20.402 1.00 20.29 94 THR A O 1
ATOM 728 N N . LEU A 1 94 ? 29.309 14.065 21.758 1.00 21.54 95 LEU A N 1
ATOM 729 C CA . LEU A 1 94 ? 30.433 13.941 22.673 1.00 22.94 95 LEU A CA 1
ATOM 730 C C . LEU A 1 94 ? 31.363 12.794 22.289 1.00 23.28 95 LEU A C 1
ATOM 731 O O . LEU A 1 94 ? 30.931 11.798 21.702 1.00 22.09 95 LEU A O 1
ATOM 736 N N . PRO A 1 95 ? 32.662 12.923 22.611 1.00 25.05 96 PRO A N 1
ATOM 737 C CA . PRO A 1 95 ? 33.605 11.850 22.286 1.00 25.28 96 PRO A CA 1
ATOM 738 C C . PRO A 1 95 ? 33.107 10.604 23.011 1.00 24.84 96 PRO A C 1
ATOM 739 O O . PRO A 1 95 ? 32.462 10.708 24.054 1.00 23.56 96 PRO A O 1
ATOM 743 N N . LYS A 1 96 ? 33.408 9.433 22.463 1.00 25.23 97 LYS A N 1
ATOM 744 C CA . LYS A 1 96 ? 32.971 8.178 23.060 1.00 26.68 97 LYS A CA 1
ATOM 745 C C . LYS A 1 96 ? 33.286 8.075 24.557 1.00 25.66 97 LYS A C 1
ATOM 746 O O . LYS A 1 96 ? 32.408 7.757 25.364 1.00 24.50 97 LYS A O 1
ATOM 752 N N . LEU A 1 97 ? 34.531 8.352 24.929 1.00 24.96 98 LEU A N 1
ATOM 753 C CA . LEU A 1 97 ? 34.936 8.268 26.330 1.00 24.77 98 LEU A CA 1
ATOM 754 C C . LEU A 1 97 ? 34.074 9.150 27.227 1.00 24.27 98 LEU A C 1
ATOM 755 O O . LEU A 1 97 ? 33.713 8.768 28.340 1.00 23.49 98 LEU A O 1
ATOM 760 N N . GLU A 1 98 ? 33.748 10.336 26.730 1.00 23.26 99 GLU A N 1
ATOM 761 C CA . GLU A 1 98 ? 32.929 11.274 27.479 1.00 23.62 99 GLU A CA 1
ATOM 762 C C . GLU A 1 98 ? 31.520 10.690 27.651 1.00 23.31 99 GLU A C 1
ATOM 763 O O . GLU A 1 98 ? 30.924 10.801 28.722 1.00 22.34 99 GLU A O 1
ATOM 769 N N . ARG A 1 99 ? 30.989 10.067 26.600 1.00 21.85 100 ARG A N 1
ATOM 770 C CA . ARG A 1 99 ? 29.660 9.465 26.684 1.00 22.76 100 ARG A CA 1
ATOM 771 C C . ARG A 1 99 ? 29.638 8.386 27.752 1.00 21.67 100 ARG A C 1
ATOM 772 O O . ARG A 1 99 ? 28.674 8.263 28.504 1.00 17.91 100 ARG A O 1
ATOM 780 N N . LYS A 1 100 ? 30.698 7.588 27.809 1.00 22.56 101 LYS A N 1
ATOM 781 C CA . LYS A 1 100 ? 30.764 6.524 28.806 1.00 22.60 101 LYS A CA 1
ATOM 782 C C . LYS A 1 100 ? 30.758 7.137 30.203 1.00 21.34 101 LYS A C 1
ATOM 783 O O . LYS A 1 100 ? 30.085 6.639 31.102 1.00 19.94 101 LYS A O 1
ATOM 789 N N . ARG A 1 101 ? 31.493 8.232 30.378 1.00 22.15 102 ARG A N 1
ATOM 790 C CA . ARG A 1 101 ? 31.548 8.904 31.671 1.00 23.89 102 ARG A CA 1
ATOM 791 C C . ARG A 1 101 ? 30.164 9.419 32.066 1.00 24.42 102 ARG A C 1
ATOM 792 O O . ARG A 1 101 ? 29.751 9.304 33.226 1.00 24.63 102 ARG A O 1
ATOM 800 N N . LEU A 1 102 ? 29.449 9.978 31.096 1.00 24.00 103 LEU A N 1
ATOM 801 C CA . LEU A 1 102 ? 28.110 10.513 31.337 1.00 25.86 103 LEU A CA 1
ATOM 802 C C . LEU A 1 102 ? 27.147 9.435 31.816 1.00 23.57 103 LEU A C 1
ATOM 803 O O . LEU A 1 102 ? 26.367 9.661 32.740 1.00 23.63 103 LEU A O 1
ATOM 808 N N . GLN 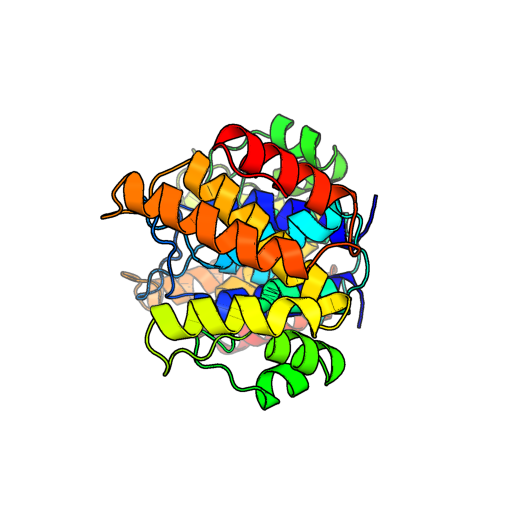A 1 103 ? 27.192 8.265 31.184 1.00 22.58 104 GLN A N 1
ATOM 809 C CA . GLN A 1 103 ? 26.304 7.178 31.587 1.00 20.87 104 GLN A CA 1
ATOM 810 C C . GLN A 1 103 ? 26.535 6.775 33.038 1.00 20.30 104 GLN A C 1
ATOM 811 O O . GLN A 1 103 ? 25.586 6.509 33.782 1.00 20.62 104 GLN A O 1
ATOM 817 N N . VAL A 1 104 ? 27.798 6.726 33.442 1.00 19.95 105 VAL A N 1
ATOM 818 C CA . VAL A 1 104 ? 28.135 6.361 34.814 1.00 21.10 105 VAL A CA 1
ATOM 819 C C . VAL A 1 104 ? 27.627 7.422 35.793 1.00 21.90 105 VAL A C 1
ATOM 820 O O . VAL A 1 104 ? 27.062 7.101 36.846 1.00 22.91 105 VAL A O 1
ATOM 824 N N . GLU A 1 105 ? 27.832 8.685 35.432 1.00 22.49 106 GLU A N 1
ATOM 825 C CA . GLU A 1 105 ? 27.419 9.825 36.256 1.00 23.94 106 GLU A CA 1
ATOM 826 C C . GLU A 1 105 ? 25.901 9.978 36.369 1.00 24.20 106 GLU A C 1
ATOM 827 O O . GLU A 1 105 ? 25.378 10.289 37.443 1.00 23.60 106 GLU A O 1
ATOM 833 N N . GLN A 1 106 ? 25.206 9.765 35.255 1.00 24.86 107 GLN A N 1
ATOM 834 C CA . GLN A 1 106 ? 23.751 9.905 35.197 1.00 25.80 107 GLN A CA 1
ATOM 835 C C . GLN A 1 106 ? 22.953 8.728 35.755 1.00 25.09 107 GLN A C 1
ATOM 836 O O . GLN A 1 106 ? 21.785 8.888 36.113 1.00 25.32 107 GLN A O 1
ATOM 842 N N . ALA A 1 107 ? 23.573 7.553 35.827 1.00 23.62 108 ALA A N 1
ATOM 843 C CA . ALA A 1 107 ? 22.883 6.358 36.300 1.00 22.21 108 ALA A CA 1
ATOM 844 C C . ALA A 1 107 ? 22.032 6.523 37.562 1.00 22.80 108 ALA A C 1
ATOM 845 O O . ALA A 1 107 ? 20.826 6.266 37.544 1.00 22.57 108 ALA A O 1
ATOM 847 N N . PRO A 1 108 ? 22.645 6.950 38.677 1.00 22.78 109 PRO A N 1
ATOM 848 C CA . PRO A 1 108 ? 21.872 7.111 39.915 1.00 23.23 109 PRO A CA 1
ATOM 849 C C . PRO A 1 108 ? 20.737 8.135 39.895 1.00 24.50 109 PRO A C 1
ATOM 850 O O . PRO A 1 108 ? 19.758 8.000 40.629 1.00 24.65 109 PRO A O 1
ATOM 854 N N . HIS A 1 109 ? 20.859 9.147 39.047 1.00 25.71 110 HIS A N 1
ATOM 855 C CA . HIS A 1 109 ? 19.853 10.204 38.964 1.00 27.43 110 HIS A CA 1
ATOM 856 C C . HIS A 1 109 ? 18.681 9.903 38.025 1.00 27.11 110 HIS A C 1
ATOM 857 O O . HIS A 1 109 ? 17.772 10.720 37.881 1.00 26.80 110 HIS A O 1
ATOM 864 N N . SER A 1 110 ? 18.691 8.737 37.389 1.00 25.46 111 SER A N 1
ATOM 865 C CA . SER A 1 110 ? 17.616 8.373 36.469 1.00 25.65 111 SER A CA 1
ATOM 866 C C . SER A 1 110 ? 16.324 7.997 37.194 1.00 23.76 111 SER A C 1
ATOM 867 O O . SER A 1 110 ? 16.347 7.601 38.358 1.00 23.48 111 SER A O 1
ATOM 870 N N . SER A 1 111 ? 15.195 8.130 36.504 1.00 21.96 112 SER A N 1
ATOM 871 C CA . SER A 1 111 ? 13.912 7.776 37.093 1.00 20.37 112 SER A CA 1
ATOM 872 C C . SER A 1 111 ? 13.838 6.257 37.112 1.00 19.91 112 SER A C 1
ATOM 873 O O . SER A 1 111 ? 14.609 5.592 36.424 1.00 19.84 112 SER A O 1
ATOM 876 N N . PRO A 1 112 ? 12.923 5.687 37.911 1.00 20.14 113 PRO A N 1
ATOM 877 C CA . PRO A 1 112 ? 12.784 4.230 37.985 1.00 20.04 113 PRO A CA 1
ATOM 878 C C . PRO A 1 112 ? 12.592 3.622 36.592 1.00 19.25 113 PRO A C 1
ATOM 879 O O . PRO A 1 112 ? 13.183 2.594 36.261 1.00 17.12 113 PRO A O 1
ATOM 883 N N . GLY A 1 113 ? 11.764 4.272 35.780 1.00 18.14 114 GLY A N 1
ATOM 884 C CA . GLY A 1 113 ? 11.504 3.782 34.439 1.00 17.15 114 GLY A CA 1
ATOM 885 C C . GLY A 1 113 ? 12.753 3.721 33.583 1.00 17.08 114 GLY A C 1
ATOM 886 O O . GLY A 1 113 ? 13.013 2.712 32.921 1.00 16.93 114 GLY A O 1
ATOM 887 N N . ALA A 1 114 ? 13.524 4.802 33.590 1.00 16.65 115 ALA A N 1
ATOM 888 C CA . ALA A 1 114 ? 14.754 4.867 32.810 1.00 16.78 115 ALA A CA 1
ATOM 889 C C . ALA A 1 114 ? 15.776 3.850 33.311 1.00 17.26 115 ALA A C 1
ATOM 890 O O . ALA A 1 114 ? 16.528 3.288 32.518 1.00 15.94 115 ALA A O 1
ATOM 892 N N . LYS A 1 115 ? 15.804 3.614 34.623 1.00 17.03 116 LYS A N 1
ATOM 893 C CA . LYS A 1 115 ? 16.740 2.647 35.191 1.00 15.33 116 LYS A CA 1
ATOM 894 C C . LYS A 1 115 ? 16.410 1.248 34.689 1.00 15.05 116 LYS A C 1
ATOM 895 O O . LYS A 1 115 ? 17.309 0.450 34.429 1.00 15.52 116 LYS A O 1
ATOM 901 N N . LEU A 1 116 ? 15.120 0.956 34.550 1.00 14.89 117 LEU A N 1
ATOM 902 C CA . LEU A 1 116 ? 14.696 -0.351 34.056 1.00 15.93 117 LEU A CA 1
ATOM 903 C C . LEU A 1 116 ? 15.189 -0.541 32.624 1.00 15.18 117 LEU A C 1
ATOM 904 O O . LEU A 1 116 ? 15.765 -1.582 32.280 1.00 15.85 117 LEU A O 1
ATOM 909 N N . VAL A 1 117 ? 14.965 0.469 31.789 1.00 14.11 118 VAL A N 1
ATOM 910 C CA . VAL A 1 117 ? 15.398 0.395 30.394 1.00 13.81 118 VAL A CA 1
ATOM 911 C C . VAL A 1 117 ? 16.924 0.291 30.293 1.00 14.71 118 VAL A C 1
ATOM 912 O O . VAL A 1 117 ? 17.438 -0.496 29.490 1.00 14.36 118 VAL A O 1
ATOM 916 N N . LYS A 1 118 ? 17.648 1.066 31.105 1.00 13.57 119 LYS A N 1
ATOM 917 C CA . LYS A 1 118 ? 19.110 1.017 31.079 1.00 14.54 119 LYS A CA 1
ATOM 918 C C . LYS A 1 118 ? 19.623 -0.359 31.508 1.00 15.40 119 LYS A C 1
ATOM 919 O O . LYS A 1 118 ? 20.591 -0.866 30.944 1.00 14.96 119 LYS A O 1
ATOM 925 N N . LEU A 1 119 ? 18.977 -0.953 32.508 1.00 15.01 120 LEU A N 1
ATOM 926 C CA . LEU A 1 119 ? 19.382 -2.269 32.983 1.00 16.59 120 LEU A CA 1
ATOM 927 C C . LEU A 1 119 ? 19.180 -3.318 31.898 1.00 16.42 120 LEU A C 1
ATOM 928 O O . LEU A 1 119 ? 20.086 -4.098 31.602 1.00 16.60 120 LEU A O 1
ATOM 933 N N . ALA A 1 120 ? 17.991 -3.335 31.302 1.00 15.26 121 ALA A N 1
ATOM 934 C CA . ALA A 1 120 ? 17.695 -4.302 30.247 1.00 16.21 121 ALA A CA 1
ATOM 935 C C . ALA A 1 120 ? 18.602 -4.109 29.035 1.00 15.83 121 ALA A C 1
ATOM 936 O O . ALA A 1 120 ? 19.002 -5.084 28.401 1.00 15.27 121 ALA A O 1
ATOM 938 N N . ASP A 1 121 ? 18.932 -2.860 28.716 1.00 14.94 122 ASP A N 1
ATOM 939 C CA . ASP A 1 121 ? 19.800 -2.586 27.569 1.00 16.62 122 ASP A CA 1
ATOM 940 C C . ASP A 1 121 ? 21.180 -3.175 27.818 1.00 16.16 122 ASP A C 1
ATOM 941 O O . ASP A 1 121 ? 21.762 -3.830 26.945 1.00 16.10 122 ASP A O 1
ATOM 946 N N . LYS A 1 122 ? 21.709 -2.942 29.014 1.00 13.65 123 LYS A N 1
ATOM 947 C CA . LYS A 1 122 ? 23.023 -3.486 29.359 1.00 15.55 123 LYS A CA 1
ATOM 948 C C . LYS A 1 122 ? 23.024 -5.014 29.353 1.00 15.14 123 LYS A C 1
ATOM 949 O O . LYS A 1 122 ? 23.959 -5.626 28.840 1.00 14.54 123 LYS A O 1
ATOM 955 N N . LEU A 1 123 ? 21.980 -5.624 29.915 1.00 15.43 124 LEU A N 1
ATOM 956 C CA . LEU A 1 123 ? 21.908 -7.082 29.971 1.00 15.68 124 LEU A CA 1
ATOM 957 C C . LEU A 1 123 ? 21.876 -7.675 28.576 1.00 15.12 124 LEU A C 1
ATOM 958 O O . LEU A 1 123 ? 22.541 -8.675 28.304 1.00 15.78 124 LEU A O 1
ATOM 963 N N . TYR A 1 124 ? 21.107 -7.065 27.685 1.00 15.35 125 TYR A N 1
ATOM 964 C CA . TYR A 1 124 ? 21.036 -7.579 26.329 1.00 15.96 125 TYR A CA 1
ATOM 965 C C . TYR A 1 124 ? 22.416 -7.478 25.669 1.00 15.71 125 TYR A C 1
ATOM 966 O O . TYR A 1 124 ? 22.881 -8.434 25.048 1.00 15.95 125 TYR A O 1
ATOM 975 N N . ASN A 1 125 ? 23.080 -6.332 25.820 1.00 15.07 126 ASN A N 1
ATOM 976 C CA . ASN A 1 125 ? 24.400 -6.146 25.215 1.00 16.59 126 ASN A CA 1
ATOM 977 C C . ASN A 1 125 ? 25.498 -7.055 25.770 1.00 15.40 126 ASN A C 1
ATOM 978 O O . ASN A 1 125 ? 26.361 -7.515 25.019 1.00 16.97 126 ASN A O 1
ATOM 983 N N . LEU A 1 126 ? 25.492 -7.304 27.075 1.00 14.80 127 LEU A N 1
ATOM 984 C CA . LEU A 1 126 ? 26.523 -8.164 27.655 1.00 17.17 127 LEU A CA 1
ATOM 985 C C . LEU A 1 126 ? 26.321 -9.595 27.161 1.00 17.88 127 LEU A C 1
ATOM 986 O O . LEU A 1 126 ? 27.278 -10.282 26.808 1.00 15.91 127 LEU A O 1
ATOM 991 N N . ARG A 1 127 ? 25.068 -10.040 27.124 1.00 18.82 128 ARG A N 1
ATOM 992 C CA . ARG A 1 127 ? 24.779 -11.381 26.643 1.00 18.21 128 ARG A CA 1
ATOM 993 C C . ARG A 1 127 ? 25.182 -11.504 25.182 1.00 17.63 128 ARG A C 1
ATOM 994 O O . ARG A 1 127 ? 25.707 -12.532 24.755 1.00 17.13 128 ARG A O 1
ATOM 1002 N N . ASP A 1 128 ? 24.949 -10.447 24.416 1.00 18.38 129 ASP A N 1
ATOM 1003 C CA . ASP A 1 128 ? 25.284 -10.469 22.996 1.00 18.46 129 ASP A CA 1
ATOM 1004 C C . ASP A 1 128 ? 26.795 -10.527 22.806 1.00 17.52 129 ASP A C 1
ATOM 1005 O O . ASP A 1 128 ? 27.288 -11.211 21.904 1.00 18.26 129 ASP A O 1
ATOM 1010 N N . LEU A 1 129 ? 27.532 -9.813 23.657 1.00 17.57 130 LEU A N 1
ATOM 1011 C CA . LEU A 1 129 ? 28.994 -9.818 23.591 1.00 17.54 130 LEU A CA 1
ATOM 1012 C C . LEU A 1 129 ? 29.520 -11.201 23.936 1.00 19.18 130 LEU A C 1
ATOM 1013 O O . LEU A 1 129 ? 30.482 -11.679 23.335 1.00 19.30 130 LEU A O 1
ATOM 1018 N N . ASN A 1 130 ? 28.895 -11.830 24.927 1.00 18.70 131 ASN A N 1
ATOM 1019 C CA . ASN A 1 130 ? 29.287 -13.171 25.353 1.00 21.55 131 ASN A CA 1
ATOM 1020 C C . ASN A 1 130 ? 28.969 -14.174 24.258 1.00 22.67 131 ASN A C 1
ATOM 1021 O O . ASN A 1 130 ? 29.628 -15.202 24.139 1.00 22.17 131 ASN A O 1
ATOM 1026 N N . ARG A 1 131 ? 27.949 -13.860 23.466 1.00 24.39 132 ARG A N 1
ATOM 1027 C CA . ARG A 1 131 ? 27.503 -14.736 22.388 1.00 27.88 132 ARG A CA 1
ATOM 1028 C C . ARG A 1 131 ? 28.352 -14.569 21.132 1.00 28.89 132 ARG A C 1
ATOM 1029 O O . ARG A 1 131 ? 28.731 -15.550 20.489 1.00 28.70 132 ARG A O 1
ATOM 1037 N N . CYS A 1 132 ? 28.662 -13.320 20.799 1.00 29.32 133 CYS A N 1
ATOM 1038 C CA . CYS A 1 132 ? 29.425 -13.023 19.593 1.00 31.02 133 CYS A CA 1
ATOM 1039 C C . CYS A 1 132 ? 30.228 -11.731 19.717 1.00 30.20 133 CYS A C 1
ATOM 1040 O O . CYS A 1 132 ? 29.693 -10.694 20.099 1.00 29.04 133 CYS A O 1
ATOM 1043 N N . THR A 1 133 ? 31.517 -11.800 19.400 1.00 30.29 134 THR A N 1
ATOM 1044 C CA . THR A 1 133 ? 32.376 -10.622 19.461 1.00 30.94 134 THR A CA 1
ATOM 1045 C C . THR A 1 133 ? 32.071 -9.725 18.261 1.00 31.60 134 THR A C 1
ATOM 1046 O O . THR A 1 133 ? 32.046 -10.187 17.124 1.00 33.12 134 THR A O 1
ATOM 1050 N N . PRO A 1 134 ? 31.827 -8.429 18.499 1.00 31.71 135 PRO A N 1
ATOM 1051 C CA . PRO A 1 134 ? 31.527 -7.492 17.412 1.00 32.59 135 PRO A CA 1
ATOM 1052 C C . PRO A 1 134 ? 32.676 -7.421 16.405 1.00 34.05 135 PRO A C 1
ATOM 1053 O O . PRO A 1 134 ? 33.836 -7.632 16.762 1.00 33.90 135 PRO A O 1
ATOM 1057 N N . GLU A 1 135 ? 32.351 -7.118 15.153 1.00 35.02 136 GLU A N 1
ATOM 1058 C CA . GLU A 1 135 ? 33.361 -7.018 14.103 1.00 37.42 136 GLU A CA 1
ATOM 1059 C C . GLU A 1 135 ? 34.418 -5.967 14.444 1.00 36.35 136 GLU A C 1
ATOM 1060 O O . GLU A 1 135 ? 34.087 -4.824 14.752 1.00 37.22 136 GLU A O 1
ATOM 1066 N N . GLY A 1 136 ? 35.687 -6.361 14.387 1.00 35.75 137 GLY A N 1
ATOM 1067 C CA . GLY A 1 136 ? 36.765 -5.430 14.673 1.00 35.02 137 GLY A CA 1
ATOM 1068 C C . GLY A 1 136 ? 37.031 -5.174 16.145 1.00 34.93 137 GLY A C 1
ATOM 1069 O O . GLY A 1 136 ? 37.788 -4.267 16.494 1.00 37.00 137 GLY A O 1
ATOM 1070 N N . TRP A 1 137 ? 36.412 -5.970 17.011 1.00 32.39 138 TRP A N 1
ATOM 1071 C CA . TRP A 1 137 ? 36.592 -5.825 18.451 1.00 29.98 138 TRP A CA 1
ATOM 1072 C C . TRP A 1 137 ? 37.577 -6.849 18.991 1.00 30.33 138 TRP A C 1
ATOM 1073 O O . TRP A 1 137 ? 37.483 -8.035 18.675 1.00 30.25 138 TRP A O 1
ATOM 1084 N N . SER A 1 138 ? 38.520 -6.387 19.805 1.00 29.16 139 SER A N 1
ATOM 1085 C CA . SER A 1 138 ? 39.503 -7.277 20.410 1.00 30.34 139 SER A CA 1
ATOM 1086 C C . SER A 1 138 ? 38.888 -7.786 21.707 1.00 29.87 139 SER A C 1
ATOM 1087 O O . SER A 1 138 ? 37.941 -7.192 22.219 1.00 27.48 139 SER A O 1
ATOM 1090 N N . GLU A 1 139 ? 39.417 -8.883 22.239 1.00 29.31 140 GLU A N 1
ATOM 1091 C CA . GLU A 1 139 ? 38.886 -9.423 23.484 1.00 28.85 140 GLU A CA 1
ATOM 1092 C C . GLU A 1 139 ? 39.041 -8.403 24.601 1.00 29.86 140 GLU A C 1
ATOM 1093 O O . GLU A 1 139 ? 38.234 -8.357 25.533 1.00 28.94 140 GLU A O 1
ATOM 1099 N N . HIS A 1 140 ? 40.082 -7.582 24.514 1.00 29.86 141 HIS A N 1
ATOM 1100 C CA . HIS A 1 140 ? 40.305 -6.568 25.538 1.00 31.75 141 HIS A CA 1
ATO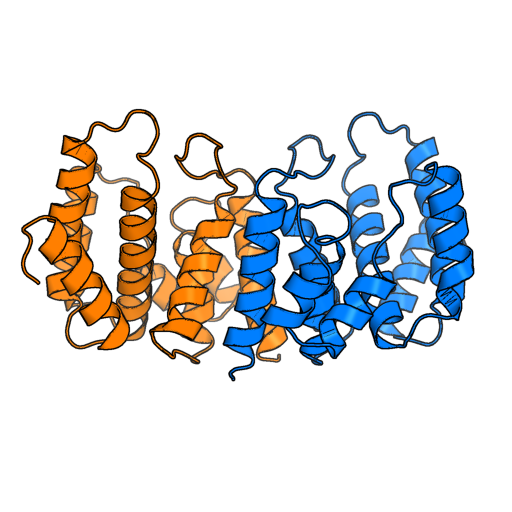M 1101 C C . HIS A 1 140 ? 39.171 -5.545 25.491 1.00 30.54 141 HIS A C 1
ATOM 1102 O O . HIS A 1 140 ? 38.720 -5.057 26.525 1.00 30.49 141 HIS A O 1
ATOM 1109 N N . ARG A 1 141 ? 38.704 -5.240 24.283 1.00 30.10 142 ARG A N 1
ATOM 1110 C CA . ARG A 1 141 ? 37.623 -4.280 24.100 1.00 29.81 142 ARG A CA 1
ATOM 1111 C C . ARG A 1 141 ? 36.334 -4.815 24.734 1.00 28.40 142 ARG A C 1
ATOM 1112 O O . ARG A 1 141 ? 35.577 -4.061 25.349 1.00 26.85 142 ARG A O 1
ATOM 1120 N N . VAL A 1 142 ? 36.091 -6.116 24.591 1.00 25.77 143 VAL A N 1
ATOM 1121 C CA . VAL A 1 142 ? 34.905 -6.732 25.177 1.00 23.73 143 VAL A CA 1
ATOM 1122 C C . VAL A 1 142 ? 34.971 -6.596 26.696 1.00 22.65 143 VAL A C 1
ATOM 1123 O O . VAL A 1 142 ? 34.013 -6.162 27.334 1.00 21.15 143 VAL A O 1
ATOM 1127 N N . GLN A 1 143 ? 36.114 -6.967 27.268 1.00 21.88 144 GLN A N 1
ATOM 1128 C CA . GLN A 1 143 ? 36.314 -6.894 28.714 1.00 22.76 144 GLN A CA 1
ATOM 1129 C C . GLN A 1 143 ? 36.153 -5.454 29.181 1.00 23.02 144 GLN A C 1
ATOM 1130 O O . GLN A 1 143 ? 35.594 -5.192 30.248 1.00 22.73 144 GLN A O 1
ATOM 1136 N N . GLU A 1 144 ? 36.642 -4.525 28.366 1.00 23.84 145 GLU A N 1
ATOM 1137 C CA . GLU A 1 144 ? 36.556 -3.098 28.671 1.00 25.40 145 GLU A CA 1
ATOM 1138 C C . GLU A 1 144 ? 35.088 -2.689 28.754 1.00 25.27 145 GLU A C 1
ATOM 1139 O O . GLU A 1 144 ? 34.687 -1.924 29.638 1.00 24.46 145 GLU A O 1
ATOM 1145 N N . TYR A 1 145 ? 34.293 -3.198 27.816 1.00 22.63 146 TYR A N 1
ATOM 1146 C CA . TYR A 1 145 ? 32.871 -2.888 27.793 1.00 21.43 146 TYR A CA 1
ATOM 1147 C C . TYR A 1 145 ? 32.231 -3.365 29.094 1.00 19.86 146 TYR A C 1
ATOM 1148 O O . TYR A 1 145 ? 31.451 -2.642 29.714 1.00 19.70 146 TYR A O 1
ATOM 1157 N N . PHE A 1 146 ? 32.552 -4.590 29.502 1.00 17.37 147 PHE A N 1
ATOM 1158 C CA . PHE A 1 146 ? 32.008 -5.128 30.737 1.00 18.22 147 PHE A CA 1
ATOM 1159 C C . PHE A 1 146 ? 32.411 -4.282 31.944 1.00 19.29 147 PHE A C 1
ATOM 1160 O O . PHE A 1 146 ? 31.606 -4.054 32.846 1.00 17.26 147 PHE A O 1
ATOM 1168 N N . GLU A 1 147 ? 33.661 -3.826 31.970 1.00 20.68 148 GLU A N 1
ATOM 1169 C CA . GLU A 1 147 ? 34.134 -3.002 33.083 1.00 22.31 148 GLU A CA 1
ATOM 1170 C C . GLU A 1 147 ? 33.321 -1.713 33.171 1.00 22.15 148 GLU A C 1
ATOM 1171 O O . GLU A 1 147 ? 32.871 -1.323 34.250 1.00 21.11 148 GLU A O 1
ATOM 1177 N N . TRP A 1 148 ? 33.138 -1.055 32.031 1.00 22.03 149 TRP A N 1
ATOM 1178 C CA . TRP A 1 148 ? 32.357 0.173 31.983 1.00 22.55 149 TRP A CA 1
ATOM 1179 C C . TRP A 1 148 ? 30.910 -0.135 32.357 1.00 21.43 149 TRP A C 1
ATOM 1180 O O . TRP A 1 148 ? 30.300 0.570 33.156 1.00 21.77 149 TRP A O 1
ATOM 1191 N N . ALA A 1 149 ? 30.361 -1.198 31.778 1.00 19.48 150 ALA A N 1
ATOM 1192 C CA . ALA A 1 149 ? 28.986 -1.583 32.069 1.00 20.13 150 ALA A CA 1
ATOM 1193 C C . ALA A 1 149 ? 28.788 -1.736 33.577 1.00 19.29 150 ALA A C 1
ATOM 1194 O O . ALA A 1 149 ? 27.759 -1.332 34.116 1.00 18.31 150 ALA A O 1
ATOM 1196 N N . ALA A 1 150 ? 29.762 -2.339 34.255 1.00 19.21 151 ALA A N 1
ATOM 1197 C CA . ALA A 1 150 ? 29.667 -2.523 35.701 1.00 19.63 151 ALA A CA 1
ATOM 1198 C C . ALA A 1 150 ? 29.542 -1.183 36.421 1.00 19.87 151 ALA A C 1
ATOM 1199 O O . ALA A 1 150 ? 28.757 -1.037 37.360 1.00 19.12 151 ALA A O 1
ATOM 1201 N N . GLN A 1 151 ? 30.331 -0.209 35.983 1.00 21.12 152 GLN A N 1
ATOM 1202 C CA . GLN A 1 151 ? 30.316 1.128 36.577 1.00 22.61 152 GLN A CA 1
ATOM 1203 C C . GLN A 1 151 ? 28.907 1.716 36.493 1.00 21.03 152 GLN A C 1
ATOM 1204 O O . GLN A 1 151 ? 28.416 2.326 37.441 1.00 22.07 152 GLN A O 1
ATOM 1210 N N . VAL A 1 152 ? 28.259 1.523 35.348 1.00 20.35 153 VAL A N 1
ATOM 1211 C CA . VAL A 1 152 ? 26.910 2.034 35.139 1.00 17.31 153 VAL A CA 1
ATOM 1212 C C . VAL A 1 152 ? 25.859 1.300 35.982 1.00 17.77 153 VAL A C 1
ATOM 1213 O O . VAL A 1 152 ? 25.051 1.926 36.671 1.00 18.38 153 VAL A O 1
ATOM 1217 N N . VAL A 1 153 ? 25.869 -0.027 35.929 1.00 17.31 154 VAL A N 1
ATOM 1218 C CA . VAL A 1 153 ? 24.900 -0.829 36.674 1.00 19.53 154 VAL A CA 1
ATOM 1219 C C . VAL A 1 153 ? 24.917 -0.580 38.183 1.00 20.29 154 VAL A C 1
ATOM 1220 O O . VAL A 1 153 ? 23.876 -0.622 38.842 1.00 20.61 154 VAL A O 1
ATOM 1224 N N . LYS A 1 154 ? 26.101 -0.327 38.728 1.00 22.95 155 LYS A N 1
ATOM 1225 C CA . LYS A 1 154 ? 26.240 -0.066 40.155 1.00 24.72 155 LYS A CA 1
ATOM 1226 C C . LYS A 1 154 ? 25.369 1.127 40.551 1.00 24.54 155 LYS A C 1
ATOM 1227 O O . LYS A 1 154 ? 24.870 1.195 41.673 1.00 25.44 155 LYS A O 1
ATOM 1233 N N . GLY A 1 155 ? 25.186 2.061 39.621 1.00 23.13 156 GLY A N 1
ATOM 1234 C CA . GLY A 1 155 ? 24.373 3.230 39.898 1.00 22.07 156 GLY A CA 1
ATOM 1235 C C . GLY A 1 155 ? 22.891 3.016 39.656 1.00 22.41 156 GLY A C 1
ATOM 1236 O O . GLY A 1 155 ? 22.065 3.838 40.058 1.00 22.09 156 GLY A O 1
ATOM 1237 N N . LEU A 1 156 ? 22.549 1.902 39.014 1.00 21.85 157 LEU A N 1
ATOM 1238 C CA . LEU A 1 156 ? 21.155 1.587 38.700 1.00 22.33 157 LEU A CA 1
ATOM 1239 C C . LEU A 1 156 ? 20.546 0.593 39.680 1.00 23.20 157 LEU A C 1
ATOM 1240 O O . LEU A 1 156 ? 19.370 0.258 39.575 1.00 22.23 157 LEU A O 1
ATOM 1245 N N . GLN A 1 157 ? 21.350 0.131 40.630 1.00 23.32 158 GLN A N 1
ATOM 1246 C CA . GLN A 1 157 ? 20.909 -0.855 41.613 1.00 24.81 158 GLN A CA 1
ATOM 1247 C C . GLN A 1 157 ? 19.709 -0.461 42.460 1.00 24.34 158 GLN A C 1
ATOM 1248 O O . GLN A 1 157 ? 19.436 0.722 42.683 1.00 23.23 158 GLN A O 1
ATOM 1254 N N . GLY A 1 158 ? 19.002 -1.483 42.932 1.00 24.53 159 GLY A N 1
ATOM 1255 C CA . GLY A 1 158 ? 17.822 -1.278 43.747 1.00 24.92 159 GLY A CA 1
ATOM 1256 C C . GLY A 1 158 ? 16.604 -0.951 42.907 1.00 26.36 159 GLY A C 1
ATOM 1257 O O . GLY A 1 158 ? 15.690 -0.269 43.371 1.00 26.20 159 GLY A O 1
ATOM 1258 N N . THR A 1 159 ? 16.584 -1.441 41.670 1.00 24.07 160 THR A N 1
ATOM 1259 C CA . THR A 1 159 ? 15.468 -1.182 40.765 1.00 22.99 160 THR A CA 1
ATOM 1260 C C . THR A 1 159 ? 14.684 -2.445 40.418 1.00 22.62 160 THR A C 1
ATOM 1261 O O . THR A 1 159 ? 13.450 -2.446 40.443 1.00 22.43 160 THR A O 1
ATOM 1265 N N . ASN A 1 160 ? 15.399 -3.513 40.081 1.00 21.04 161 ASN A N 1
ATOM 1266 C CA . ASN A 1 160 ? 14.760 -4.775 39.731 1.00 20.75 161 ASN A CA 1
ATOM 1267 C C . ASN A 1 160 ? 15.692 -5.919 40.114 1.00 21.70 161 ASN A C 1
ATOM 1268 O O . ASN A 1 160 ? 16.777 -6.069 39.550 1.00 20.14 161 ASN A O 1
ATOM 1273 N N . ARG A 1 161 ? 15.259 -6.728 41.073 1.00 22.29 162 ARG A N 1
ATOM 1274 C CA . ARG A 1 161 ? 16.062 -7.849 41.547 1.00 24.00 162 ARG A CA 1
ATOM 1275 C C . ARG A 1 161 ? 16.450 -8.839 40.453 1.00 22.76 162 ARG A C 1
ATOM 1276 O O . ARG A 1 161 ? 17.596 -9.278 40.395 1.00 23.50 162 ARG A O 1
ATOM 1284 N N . GLN A 1 162 ? 15.500 -9.188 39.589 1.00 23.10 163 GLN A N 1
ATOM 1285 C CA . GLN A 1 162 ? 15.758 -10.147 38.513 1.00 24.16 163 GLN A CA 1
ATOM 1286 C C . GLN A 1 162 ? 16.888 -9.711 37.568 1.00 22.34 163 GLN A C 1
ATOM 1287 O O . GLN A 1 162 ? 17.815 -10.477 37.293 1.00 20.79 163 GLN A O 1
ATOM 1293 N N . LEU A 1 163 ? 16.804 -8.483 37.062 1.00 18.61 164 LEU A N 1
ATOM 1294 C CA . LEU A 1 163 ? 17.821 -7.966 36.147 1.00 19.10 164 LEU A CA 1
ATOM 1295 C C . LEU A 1 163 ? 19.176 -7.790 36.828 1.00 18.94 164 LEU A C 1
ATOM 1296 O O . LEU A 1 163 ? 20.218 -8.106 36.256 1.00 19.02 164 LEU A O 1
ATOM 1301 N N . GLU A 1 164 ? 19.151 -7.264 38.045 1.00 19.61 165 GLU A N 1
ATOM 1302 C CA . GLU A 1 164 ? 20.376 -7.035 38.786 1.00 19.44 165 GLU A CA 1
ATOM 1303 C C . GLU A 1 164 ? 21.083 -8.339 39.149 1.00 19.15 165 GLU A C 1
ATOM 1304 O O . GLU A 1 164 ? 22.314 -8.412 39.114 1.00 18.44 165 GLU A O 1
ATOM 1310 N N . GLU A 1 165 ? 20.325 -9.377 39.483 1.00 19.33 166 GLU A N 1
ATOM 1311 C CA . GLU A 1 165 ? 20.958 -10.653 39.804 1.00 21.45 166 GLU A CA 1
ATOM 1312 C C . GLU A 1 165 ? 21.594 -11.223 38.541 1.00 20.14 166 GLU A C 1
ATOM 1313 O O . GLU A 1 165 ? 22.735 -11.689 38.572 1.00 19.02 166 GLU A O 1
ATOM 1319 N N . ALA A 1 166 ? 20.860 -11.180 37.430 1.00 18.77 167 ALA A N 1
ATOM 1320 C CA . ALA A 1 166 ? 21.378 -11.687 36.160 1.00 17.32 167 ALA A CA 1
ATOM 1321 C C . ALA A 1 166 ? 22.661 -10.949 35.800 1.00 17.48 167 ALA A C 1
ATOM 1322 O O . ALA A 1 166 ? 23.672 -11.564 35.445 1.00 17.85 167 ALA A O 1
ATOM 1324 N N . LEU A 1 167 ? 22.615 -9.622 35.883 1.00 17.85 168 LEU A N 1
ATOM 1325 C CA . LEU A 1 167 ? 23.784 -8.800 35.576 1.00 16.20 168 LEU A CA 1
ATOM 1326 C C . LEU A 1 167 ? 24.946 -9.113 36.514 1.00 17.22 168 LEU A C 1
ATOM 1327 O O . LEU A 1 167 ? 26.090 -9.268 36.076 1.00 16.97 168 LEU A O 1
ATOM 1332 N N . LYS A 1 168 ? 24.654 -9.205 37.809 1.00 18.36 169 LYS A N 1
ATOM 1333 C CA . LYS A 1 168 ? 25.696 -9.499 38.786 1.00 20.10 169 LYS A CA 1
ATOM 1334 C C . LYS A 1 168 ? 26.370 -10.827 38.452 1.00 20.01 169 LYS A C 1
ATOM 1335 O O . LYS A 1 168 ? 27.589 -10.964 38.559 1.00 18.22 169 LYS A O 1
ATOM 1341 N N . HIS A 1 169 ? 25.568 -11.800 38.037 1.00 20.14 170 HIS A N 1
ATOM 1342 C CA . HIS A 1 169 ? 26.093 -13.117 37.694 1.00 21.26 170 HIS A CA 1
ATOM 1343 C C . HIS A 1 169 ? 27.028 -13.058 36.482 1.00 20.90 170 HIS A C 1
ATOM 1344 O O . HIS A 1 169 ? 28.111 -13.647 36.505 1.00 21.24 170 HIS A O 1
ATOM 1351 N N . LEU A 1 170 ? 26.615 -12.353 35.430 1.00 15.26 171 LEU A N 1
ATOM 1352 C CA . LEU A 1 170 ? 27.442 -12.234 34.231 1.00 17.34 171 LEU A CA 1
ATOM 1353 C C . LEU A 1 170 ? 28.717 -11.464 34.538 1.00 16.56 171 LEU A C 1
ATOM 1354 O O . LEU A 1 170 ? 29.787 -11.763 33.989 1.00 18.54 171 LEU A O 1
ATOM 1359 N N . PHE A 1 171 ? 28.610 -10.464 35.408 1.00 17.23 172 PHE A N 1
ATOM 1360 C CA . PHE A 1 171 ? 29.786 -9.676 35.780 1.00 17.56 172 PHE A CA 1
ATOM 1361 C C . PHE A 1 171 ? 30.777 -10.535 36.560 1.00 19.10 172 PHE A C 1
ATOM 1362 O O . PHE A 1 171 ? 31.978 -10.471 36.315 1.00 19.00 172 PHE A O 1
ATOM 1370 N N . LYS A 1 172 ? 30.266 -11.343 37.487 1.00 20.05 173 LYS A N 1
ATOM 1371 C CA . LYS A 1 172 ? 31.126 -12.199 38.296 1.00 23.14 173 LYS A CA 1
ATOM 1372 C C . LYS A 1 172 ? 31.956 -13.152 37.437 1.00 22.24 173 LYS A C 1
ATOM 1373 O O . LYS A 1 172 ? 33.114 -13.440 37.756 1.00 20.60 173 LYS A O 1
ATOM 1379 N N . GLN A 1 173 ? 31.361 -13.642 36.351 1.00 21.12 174 GLN A N 1
ATOM 1380 C CA . GLN A 1 173 ? 32.047 -14.565 35.455 1.00 22.56 174 GLN A CA 1
ATOM 1381 C C . GLN A 1 173 ? 33.296 -13.948 34.851 1.00 23.59 174 GLN A C 1
ATOM 1382 O O . GLN A 1 173 ? 34.207 -14.658 34.409 1.00 22.82 174 GLN A O 1
ATOM 1388 N N . ARG A 1 174 ? 33.335 -12.622 34.814 1.00 22.55 175 ARG A N 1
ATOM 1389 C CA . ARG A 1 174 ? 34.490 -11.924 34.265 1.00 21.89 175 ARG A CA 1
ATOM 1390 C C . ARG A 1 174 ? 35.270 -11.177 35.336 1.00 22.50 175 ARG A C 1
ATOM 1391 O O . ARG A 1 174 ? 35.932 -10.181 35.053 1.00 22.30 175 ARG A O 1
ATOM 1399 N N . GLY A 1 175 ? 35.177 -11.667 36.568 1.00 22.73 176 GLY A N 1
ATOM 1400 C CA . GLY A 1 175 ? 35.910 -11.075 37.675 1.00 23.46 176 GLY A CA 1
ATOM 1401 C C . GLY A 1 175 ? 35.476 -9.701 38.153 1.00 24.24 176 GLY A C 1
ATOM 1402 O O . GLY A 1 175 ? 36.240 -9.030 38.844 1.00 21.94 176 GLY A O 1
ATOM 1403 N N . LEU A 1 176 ? 34.259 -9.285 37.805 1.00 24.13 177 LEU A N 1
ATOM 1404 C CA . LEU A 1 176 ? 33.739 -7.982 38.212 1.00 24.75 177 LEU A CA 1
ATOM 1405 C C . LEU A 1 176 ? 32.633 -8.152 39.247 1.00 25.82 177 LEU A C 1
ATOM 1406 O O . LEU A 1 176 ? 31.745 -8.985 39.076 1.00 25.55 177 LEU A O 1
ATOM 1411 N N . THR A 1 177 ? 32.682 -7.361 40.317 1.00 27.72 178 THR A N 1
ATOM 1412 C CA . THR A 1 177 ? 31.679 -7.445 41.377 1.00 31.46 178 THR A CA 1
ATOM 1413 C C . THR A 1 177 ? 30.753 -6.229 41.401 1.00 34.49 178 THR A C 1
ATOM 1414 O O . THR A 1 177 ? 31.213 -5.087 41.449 1.00 35.36 178 THR A O 1
ATOM 1418 N N . ILE A 1 178 ? 29.449 -6.498 41.374 1.00 38.11 179 ILE A N 1
ATOM 1419 C CA . ILE A 1 178 ? 28.407 -5.466 41.376 1.00 41.00 179 ILE A CA 1
ATOM 1420 C C . ILE A 1 178 ? 28.786 -4.250 40.535 1.00 41.66 179 ILE A C 1
ATOM 1421 O O . ILE A 1 178 ? 28.558 -4.221 39.328 1.00 41.43 179 ILE A O 1
ATOM 1426 N N . GLY B 1 1 ? 2.027 -14.994 29.528 1.00 46.25 2 GLY B N 1
ATOM 1427 C CA . GLY B 1 1 ? 1.801 -14.317 30.793 1.00 45.78 2 GLY B CA 1
ATOM 1428 C C . GLY B 1 1 ? 0.878 -13.119 30.665 1.00 44.37 2 GLY B C 1
ATOM 1429 O O . GLY B 1 1 ? -0.296 -13.181 31.033 1.00 45.11 2 GLY B O 1
ATOM 1430 N N . SER B 1 2 ? 1.413 -12.019 30.147 1.00 42.93 3 SER B N 1
ATOM 1431 C CA . SER B 1 2 ? 0.634 -10.799 29.962 1.00 40.28 3 SER B CA 1
ATOM 1432 C C . SER B 1 2 ? 0.518 -10.491 28.473 1.00 38.17 3 SER B C 1
ATOM 1433 O O . SER B 1 2 ? 1.289 -11.008 27.665 1.00 37.56 3 SER B O 1
ATOM 1436 N N . GLU B 1 3 ? -0.447 -9.650 28.115 1.00 36.24 4 GLU B N 1
ATOM 1437 C CA . GLU B 1 3 ? -0.658 -9.277 26.720 1.00 33.50 4 GLU B CA 1
ATOM 1438 C C . GLU B 1 3 ? 0.609 -8.652 26.143 1.00 31.40 4 GLU B C 1
ATOM 1439 O O . GLU B 1 3 ? 0.966 -8.906 24.994 1.00 27.62 4 GLU B O 1
ATOM 1445 N N . ALA B 1 4 ? 1.279 -7.837 26.955 1.00 28.58 5 ALA B N 1
ATOM 1446 C CA . ALA B 1 4 ? 2.512 -7.173 26.553 1.00 26.18 5 ALA B CA 1
ATOM 1447 C C . ALA B 1 4 ? 3.579 -8.217 26.265 1.00 23.39 5 ALA B C 1
ATOM 1448 O O . ALA B 1 4 ? 4.209 -8.203 25.209 1.00 22.54 5 ALA B O 1
ATOM 1450 N N . ALA B 1 5 ? 3.771 -9.122 27.214 1.00 21.01 6 ALA B N 1
ATOM 1451 C CA . ALA B 1 5 ? 4.756 -10.179 27.079 1.00 20.69 6 ALA B CA 1
ATOM 1452 C C . ALA B 1 5 ? 4.439 -11.074 25.891 1.00 19.77 6 ALA B C 1
ATOM 1453 O O . ALA B 1 5 ? 5.343 -11.515 25.189 1.00 19.13 6 ALA B O 1
ATOM 1455 N N . GLN B 1 6 ? 3.155 -11.353 25.674 1.00 18.72 7 GLN B N 1
ATOM 1456 C CA . GLN B 1 6 ? 2.735 -12.207 24.563 1.00 19.97 7 GLN B CA 1
ATOM 1457 C C . GLN B 1 6 ? 3.055 -11.607 23.199 1.00 18.64 7 GLN B C 1
ATOM 1458 O O . GLN B 1 6 ? 3.467 -12.318 22.282 1.00 16.54 7 GLN B O 1
ATOM 1464 N N . LEU B 1 7 ? 2.853 -10.301 23.052 1.00 16.66 8 LEU B N 1
ATOM 1465 C CA . LEU B 1 7 ? 3.138 -9.650 21.775 1.00 16.80 8 LEU B CA 1
ATOM 1466 C C . LEU B 1 7 ? 4.637 -9.609 21.520 1.00 15.43 8 LEU B C 1
ATOM 1467 O O . LEU B 1 7 ? 5.094 -9.869 20.402 1.00 16.73 8 LEU B O 1
ATOM 1472 N N . LEU B 1 8 ? 5.398 -9.270 22.556 1.00 13.49 9 LEU B N 1
ATOM 1473 C CA . LEU B 1 8 ? 6.845 -9.202 22.429 1.00 13.81 9 LEU B CA 1
ATOM 1474 C C . LEU B 1 8 ? 7.470 -10.557 22.147 1.00 14.47 9 LEU B C 1
ATOM 1475 O O . LEU B 1 8 ? 8.498 -10.641 21.469 1.00 17.13 9 LEU B O 1
ATOM 1480 N N . GLU B 1 9 ? 6.865 -11.617 22.675 1.00 14.69 10 GLU B N 1
ATOM 1481 C CA . GLU B 1 9 ? 7.384 -12.959 22.433 1.00 15.75 10 GLU B CA 1
ATOM 1482 C C . GLU B 1 9 ? 7.270 -13.290 20.947 1.00 15.45 10 GLU B C 1
ATOM 1483 O O . GLU B 1 9 ? 8.202 -13.826 20.349 1.00 15.89 10 GLU B O 1
ATOM 1489 N N . ALA B 1 10 ? 6.124 -12.977 20.351 1.00 15.12 11 ALA B N 1
ATOM 1490 C CA . ALA B 1 10 ? 5.941 -13.239 18.925 1.00 14.24 11 ALA B CA 1
ATOM 1491 C C . ALA B 1 10 ? 6.846 -12.312 18.100 1.00 15.26 11 ALA B C 1
ATOM 1492 O O . ALA B 1 10 ? 7.501 -12.759 17.162 1.00 16.03 11 ALA B O 1
ATOM 1494 N N . ALA B 1 11 ? 6.884 -11.028 18.452 1.00 14.26 12 ALA B N 1
ATOM 1495 C CA . ALA B 1 11 ? 7.718 -10.066 17.736 1.00 14.28 12 ALA B CA 1
ATOM 1496 C C . ALA B 1 11 ? 9.182 -10.498 17.732 1.00 16.29 12 ALA B C 1
ATOM 1497 O O . ALA B 1 11 ? 9.846 -10.471 16.692 1.00 15.12 12 ALA B O 1
ATOM 1499 N N . ASP B 1 12 ? 9.681 -10.878 18.907 1.00 14.40 13 ASP B N 1
ATOM 1500 C CA . ASP B 1 12 ? 11.065 -11.324 19.073 1.00 14.70 13 ASP B CA 1
ATOM 1501 C C . ASP B 1 12 ? 11.324 -12.593 18.260 1.00 14.81 13 ASP B C 1
ATOM 1502 O O . ASP B 1 12 ? 12.319 -12.691 17.532 1.00 14.45 13 ASP B O 1
ATOM 1507 N N . PHE B 1 13 ? 10.433 -13.567 18.404 1.00 13.77 14 PHE B N 1
ATOM 1508 C CA . PHE B 1 13 ? 10.542 -14.832 17.682 1.00 13.72 14 PHE B CA 1
ATOM 1509 C C . PHE B 1 13 ? 10.634 -14.574 16.174 1.00 14.83 14 PHE B C 1
ATOM 1510 O O . PHE B 1 13 ? 11.536 -15.086 15.502 1.00 15.81 14 PHE B O 1
ATOM 1518 N N . ALA B 1 14 ? 9.724 -13.759 15.645 1.00 15.28 15 ALA B N 1
ATOM 1519 C CA . ALA B 1 14 ? 9.732 -13.445 14.218 1.00 15.79 15 ALA B CA 1
ATOM 1520 C C . ALA B 1 14 ? 10.988 -12.673 13.799 1.00 16.14 15 ALA B C 1
ATOM 1521 O O . ALA B 1 14 ? 11.560 -12.922 12.729 1.00 14.40 15 ALA B O 1
ATOM 1523 N N . ALA B 1 15 ? 11.424 -11.734 14.636 1.00 15.20 16 ALA B N 1
ATOM 1524 C CA . ALA B 1 15 ? 12.613 -10.944 14.318 1.00 15.09 16 ALA B CA 1
ATOM 1525 C C . ALA B 1 15 ? 13.843 -11.836 14.185 1.00 17.91 16 ALA B C 1
ATOM 1526 O O . ALA B 1 15 ? 14.673 -11.651 13.286 1.00 19.28 16 ALA B O 1
ATOM 1528 N N . ARG B 1 16 ? 13.967 -12.798 15.094 1.00 19.09 17 ARG B N 1
ATOM 1529 C CA . ARG B 1 16 ? 15.095 -13.721 15.068 1.00 21.73 17 ARG B CA 1
ATOM 1530 C C . ARG B 1 16 ? 15.022 -14.642 13.843 1.00 21.07 17 ARG B C 1
ATOM 1531 O O . ARG B 1 16 ? 16.020 -14.834 13.137 1.00 20.55 17 ARG B O 1
ATOM 1539 N N . LYS B 1 17 ? 13.840 -15.183 13.564 1.00 20.83 18 LYS B N 1
ATOM 1540 C CA . LYS B 1 17 ? 13.682 -16.075 12.415 1.00 19.96 18 LYS B CA 1
ATOM 1541 C C . LYS B 1 17 ? 13.918 -15.378 11.068 1.00 20.41 18 LYS B C 1
ATOM 1542 O O . LYS B 1 17 ? 14.459 -15.988 10.149 1.00 21.81 18 LYS B O 1
ATOM 1548 N N . HIS B 1 18 ? 13.512 -14.112 10.956 1.00 20.01 19 HIS B N 1
ATOM 1549 C CA . HIS B 1 18 ? 13.668 -13.331 9.722 1.00 20.19 19 HIS B CA 1
ATOM 1550 C C . HIS B 1 18 ? 14.932 -12.464 9.692 1.00 20.67 19 HIS B C 1
ATOM 1551 O O . HIS B 1 18 ? 15.110 -11.676 8.760 1.00 20.71 19 HIS B O 1
ATOM 1558 N N . ARG B 1 19 ? 15.798 -12.606 10.690 1.00 21.45 20 ARG B N 1
ATOM 1559 C CA . ARG B 1 19 ? 17.007 -11.786 10.786 1.00 22.99 20 ARG B CA 1
ATOM 1560 C C . ARG B 1 19 ? 17.832 -11.649 9.507 1.00 23.29 20 ARG B C 1
ATOM 1561 O O . ARG B 1 19 ? 18.422 -10.600 9.260 1.00 24.08 20 ARG B O 1
ATOM 1569 N N . GLN B 1 20 ? 17.877 -12.701 8.699 1.00 24.62 21 GLN B N 1
ATOM 1570 C CA . GLN B 1 20 ? 18.651 -12.668 7.463 1.00 27.38 21 GLN B CA 1
ATOM 1571 C C . GLN B 1 20 ? 17.799 -12.338 6.241 1.00 27.89 21 GLN B C 1
ATOM 1572 O O . GLN B 1 20 ? 18.326 -12.182 5.136 1.00 28.45 21 GLN B O 1
ATOM 1578 N N . GLN B 1 21 ? 16.490 -12.217 6.436 1.00 27.13 22 GLN B N 1
ATOM 1579 C CA . GLN B 1 21 ? 15.582 -11.926 5.328 1.00 27.50 22 GLN B CA 1
ATOM 1580 C C . GLN B 1 21 ? 15.372 -10.428 5.125 1.00 26.94 22 GLN B C 1
ATOM 1581 O O . GLN B 1 21 ? 15.355 -9.654 6.080 1.00 25.61 22 GLN B O 1
ATOM 1587 N N . ARG B 1 22 ? 15.205 -10.031 3.868 1.00 27.48 23 ARG B N 1
ATOM 1588 C CA . ARG B 1 22 ? 14.996 -8.632 3.524 1.00 28.12 23 ARG B CA 1
ATOM 1589 C C . ARG B 1 22 ? 13.864 -8.504 2.511 1.00 30.10 23 ARG B C 1
ATOM 1590 O O . ARG B 1 22 ? 13.596 -9.436 1.752 1.00 31.09 23 ARG B O 1
ATOM 1598 N N . ARG B 1 23 ? 13.193 -7.357 2.512 1.00 30.36 24 ARG B N 1
ATOM 1599 C CA . ARG B 1 23 ? 12.107 -7.113 1.571 1.00 31.88 24 ARG B CA 1
ATOM 1600 C C . ARG B 1 23 ? 12.731 -6.927 0.188 1.00 33.22 24 ARG B C 1
ATOM 1601 O O . ARG B 1 23 ? 13.954 -6.824 0.065 1.00 32.52 24 ARG B O 1
ATOM 1609 N N . LYS B 1 24 ? 11.893 -6.873 -0.843 1.00 34.28 25 LYS B N 1
ATOM 1610 C CA . LYS B 1 24 ? 12.362 -6.717 -2.217 1.00 35.49 25 LYS B CA 1
ATOM 1611 C C . LYS B 1 24 ? 12.464 -5.263 -2.663 1.00 35.44 25 LYS B C 1
ATOM 1612 O O . LYS B 1 24 ? 12.587 -4.978 -3.857 1.00 35.14 25 LYS B O 1
ATOM 1618 N N . ASP B 1 25 ? 12.412 -4.341 -1.709 1.00 34.47 26 ASP B N 1
ATOM 1619 C CA . ASP B 1 25 ? 12.516 -2.928 -2.037 1.00 33.98 26 ASP B CA 1
ATOM 1620 C C . ASP B 1 25 ? 13.981 -2.599 -2.315 1.00 35.09 26 ASP B C 1
ATOM 1621 O O . ASP B 1 25 ? 14.875 -3.355 -1.937 1.00 34.59 26 ASP B O 1
ATOM 1626 N N . PRO B 1 26 ? 14.243 -1.475 -2.997 1.00 35.88 27 PRO B N 1
ATOM 1627 C CA . PRO B 1 26 ? 15.599 -1.035 -3.338 1.00 37.19 27 PRO B CA 1
ATOM 1628 C C . PRO B 1 26 ? 16.564 -1.042 -2.158 1.00 36.88 27 PRO B C 1
ATOM 1629 O O . PRO B 1 26 ? 17.661 -1.588 -2.247 1.00 37.62 27 PRO B O 1
ATOM 1633 N N . GLU B 1 27 ? 16.151 -0.431 -1.053 1.00 37.88 28 GLU B N 1
ATOM 1634 C CA . GLU B 1 27 ? 16.985 -0.368 0.141 1.00 36.39 28 GLU B CA 1
ATOM 1635 C C . GLU B 1 27 ? 17.128 -1.724 0.822 1.00 33.88 28 GLU B C 1
ATOM 1636 O O . GLU B 1 27 ? 17.984 -1.899 1.687 1.00 33.98 28 GLU B O 1
ATOM 1642 N N . GLY B 1 28 ? 16.294 -2.683 0.431 1.00 31.35 29 GLY B N 1
ATOM 1643 C CA . GLY B 1 28 ? 16.358 -4.000 1.038 1.00 27.89 29 GLY B CA 1
ATOM 1644 C C . GLY B 1 28 ? 16.067 -3.914 2.526 1.00 26.40 29 GLY B C 1
ATOM 1645 O O . GLY B 1 28 ? 16.890 -4.296 3.350 1.00 25.64 29 GLY B O 1
ATOM 1646 N N . THR B 1 29 ? 14.884 -3.407 2.860 1.00 25.8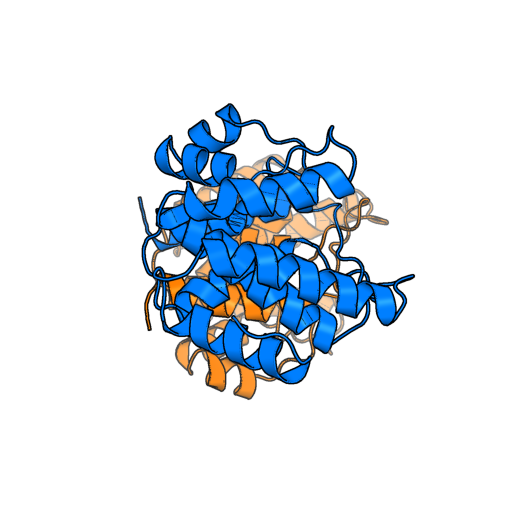8 30 THR B N 1
ATOM 1647 C CA . THR B 1 29 ? 14.453 -3.236 4.245 1.00 24.40 30 THR B CA 1
ATOM 1648 C C . THR B 1 29 ? 14.343 -4.564 4.997 1.00 22.85 30 THR B C 1
ATOM 1649 O O . THR B 1 29 ? 13.931 -5.575 4.434 1.00 21.00 30 THR B O 1
ATOM 1653 N N . PRO B 1 30 ? 14.741 -4.584 6.285 1.00 21.21 31 PRO B N 1
ATOM 1654 C CA . PRO B 1 30 ? 14.656 -5.815 7.079 1.00 19.79 31 PRO B CA 1
ATOM 1655 C C . PRO B 1 30 ? 13.257 -6.399 6.912 1.00 17.37 31 PRO B C 1
ATOM 1656 O O . PRO B 1 30 ? 12.271 -5.674 7.008 1.00 16.73 31 PRO B O 1
ATOM 1660 N N . TYR B 1 31 ? 13.166 -7.697 6.656 1.00 17.25 32 TYR B N 1
ATOM 1661 C CA . TYR B 1 31 ? 11.870 -8.321 6.438 1.00 17.68 32 TYR B CA 1
ATOM 1662 C C . TYR B 1 31 ? 10.922 -8.185 7.628 1.00 17.51 32 TYR B C 1
ATOM 1663 O O . TYR B 1 31 ? 9.713 -8.019 7.442 1.00 16.63 32 TYR B O 1
ATOM 1672 N N . ILE B 1 32 ? 11.470 -8.238 8.841 1.00 17.16 33 ILE B N 1
ATOM 1673 C CA . ILE B 1 32 ? 10.665 -8.131 10.055 1.00 16.69 33 ILE B CA 1
ATOM 1674 C C . ILE B 1 32 ? 9.704 -6.937 10.055 1.00 16.90 33 ILE B C 1
ATOM 1675 O O . ILE B 1 32 ? 8.661 -6.975 10.711 1.00 16.24 33 ILE B O 1
ATOM 1680 N N . ASN B 1 33 ? 10.040 -5.883 9.315 1.00 16.78 34 ASN B N 1
ATOM 1681 C CA . ASN B 1 33 ? 9.169 -4.710 9.255 1.00 16.93 34 ASN B CA 1
ATOM 1682 C C . ASN B 1 33 ? 7.798 -5.061 8.677 1.00 17.47 34 ASN B C 1
ATOM 1683 O O . ASN B 1 33 ? 6.798 -4.448 9.034 1.00 16.34 34 ASN B O 1
ATOM 1688 N N . HIS B 1 34 ? 7.761 -6.047 7.785 1.00 16.27 35 HIS B N 1
ATOM 1689 C CA . HIS B 1 34 ? 6.509 -6.445 7.166 1.00 17.49 35 HIS B CA 1
ATOM 1690 C C . HIS B 1 34 ? 5.537 -7.061 8.175 1.00 16.93 35 HIS B C 1
ATOM 1691 O O . HIS B 1 34 ? 4.407 -6.590 8.325 1.00 19.21 35 HIS B O 1
ATOM 1698 N N . PRO B 1 35 ? 5.958 -8.118 8.890 1.00 16.50 36 PRO B N 1
ATOM 1699 C CA . PRO B 1 35 ? 5.035 -8.718 9.858 1.00 15.57 36 PRO B CA 1
ATOM 1700 C C . PRO B 1 35 ? 4.583 -7.732 10.916 1.00 15.21 36 PRO B C 1
ATOM 1701 O O . PRO B 1 35 ? 3.429 -7.764 11.352 1.00 12.90 36 PRO B O 1
ATOM 1705 N N . ILE B 1 36 ? 5.493 -6.859 11.340 1.00 13.92 37 ILE B N 1
ATOM 1706 C CA . ILE B 1 36 ? 5.151 -5.855 12.343 1.00 13.59 37 ILE B CA 1
ATOM 1707 C C . ILE B 1 36 ? 4.095 -4.918 11.758 1.00 15.38 37 ILE B C 1
ATOM 1708 O O . ILE B 1 36 ? 3.147 -4.526 12.442 1.00 14.32 37 ILE B O 1
ATOM 1713 N N . GLY B 1 37 ? 4.268 -4.563 10.488 1.00 15.92 38 GLY B N 1
ATOM 1714 C CA . GLY B 1 37 ? 3.324 -3.673 9.835 1.00 15.35 38 GLY B CA 1
ATOM 1715 C C . GLY B 1 37 ? 1.965 -4.305 9.607 1.00 14.64 38 GLY B C 1
ATOM 1716 O O . GLY B 1 37 ? 0.938 -3.629 9.646 1.00 15.10 38 GLY B O 1
ATOM 1717 N N . VAL B 1 38 ? 1.957 -5.609 9.355 1.00 13.90 39 VAL B N 1
ATOM 1718 C CA . VAL B 1 38 ? 0.710 -6.327 9.132 1.00 14.22 39 VAL B CA 1
ATOM 1719 C C . VAL B 1 38 ? -0.086 -6.369 10.435 1.00 14.25 39 VAL B C 1
ATOM 1720 O O . VAL B 1 38 ? -1.272 -6.047 10.456 1.00 13.74 39 VAL B O 1
ATOM 1724 N N . ALA B 1 39 ? 0.572 -6.732 11.532 1.00 13.39 40 ALA B N 1
ATOM 1725 C CA . ALA B 1 39 ? -0.110 -6.789 12.821 1.00 13.53 40 ALA B CA 1
ATOM 1726 C C . ALA B 1 39 ? -0.627 -5.408 13.204 1.00 13.33 40 ALA B C 1
ATOM 1727 O O . ALA B 1 39 ? -1.715 -5.267 13.768 1.00 14.73 40 ALA B O 1
ATOM 1729 N N . ARG B 1 40 ? 0.167 -4.385 12.911 1.00 14.38 41 ARG B N 1
ATOM 1730 C CA . ARG B 1 40 ? -0.234 -3.016 13.240 1.00 14.17 41 ARG B CA 1
ATOM 1731 C C . ARG B 1 40 ? -1.485 -2.602 12.464 1.00 15.24 41 ARG B C 1
ATOM 1732 O O . ARG B 1 40 ? -2.299 -1.808 12.951 1.00 14.18 41 ARG B O 1
ATOM 1740 N N . ILE B 1 41 ? -1.632 -3.127 11.250 1.00 13.93 42 ILE B N 1
ATOM 1741 C CA . ILE B 1 41 ? -2.807 -2.818 10.447 1.00 14.95 42 ILE B CA 1
ATOM 1742 C C . ILE B 1 41 ? -4.030 -3.363 11.174 1.00 15.64 42 ILE B C 1
ATOM 1743 O O . ILE B 1 41 ? -5.064 -2.692 11.284 1.00 16.02 42 ILE B O 1
ATOM 1748 N N . LEU B 1 42 ? -3.892 -4.580 11.688 1.00 16.20 43 LEU B N 1
ATOM 1749 C CA . LEU B 1 42 ? -4.968 -5.233 12.413 1.00 15.78 43 LEU B CA 1
ATOM 1750 C C . LEU B 1 42 ? -5.404 -4.467 13.659 1.00 17.53 43 LEU B C 1
ATOM 1751 O O . LEU B 1 42 ? -6.603 -4.295 13.882 1.00 18.12 43 LEU B O 1
ATOM 1756 N N . THR B 1 43 ? -4.460 -4.000 14.473 1.00 17.17 44 THR B N 1
ATOM 1757 C CA . THR B 1 43 ? -4.858 -3.265 15.669 1.00 17.25 44 THR B CA 1
ATOM 1758 C C . THR B 1 43 ? -5.379 -1.863 15.344 1.00 19.29 44 THR B C 1
ATOM 1759 O O . THR B 1 43 ? -6.469 -1.487 15.776 1.00 19.10 44 THR B O 1
ATOM 1763 N N . HIS B 1 44 ? -4.622 -1.107 14.552 1.00 18.37 45 HIS B N 1
ATOM 1764 C CA . HIS B 1 44 ? -4.996 0.264 14.228 1.00 20.80 45 HIS B CA 1
ATOM 1765 C C . HIS B 1 44 ? -6.157 0.518 13.271 1.00 21.96 45 HIS B C 1
ATOM 1766 O O . HIS B 1 44 ? -6.954 1.429 13.498 1.00 22.90 45 HIS B O 1
ATOM 1773 N N . GLU B 1 45 ? -6.259 -0.264 12.203 1.00 21.89 46 GLU B N 1
ATOM 1774 C CA . GLU B 1 45 ? -7.323 -0.047 11.230 1.00 22.14 46 GLU B CA 1
ATOM 1775 C C . GLU B 1 45 ? -8.499 -1.007 11.357 1.00 23.00 46 GLU B C 1
ATOM 1776 O O . GLU B 1 45 ? -9.660 -0.597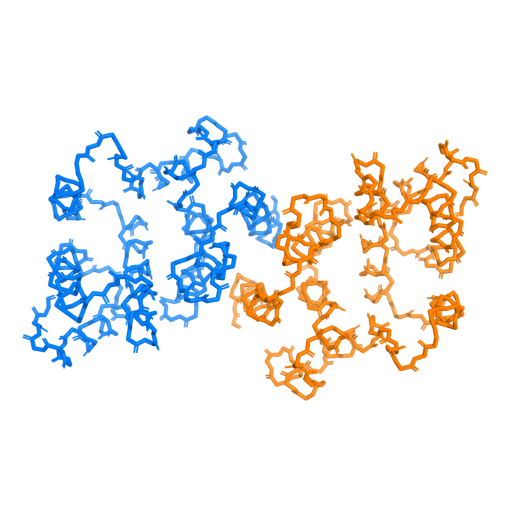 11.249 1.00 22.55 46 GLU B O 1
ATOM 1782 N N . ALA B 1 46 ? -8.205 -2.280 11.594 1.00 22.56 47 ALA B N 1
ATOM 1783 C CA . ALA B 1 46 ? -9.255 -3.282 11.720 1.00 21.94 47 ALA B CA 1
ATOM 1784 C C . ALA B 1 46 ? -9.812 -3.365 13.137 1.00 23.07 47 ALA B C 1
ATOM 1785 O O . ALA B 1 46 ? -10.821 -4.031 13.377 1.00 23.11 47 ALA B O 1
ATOM 1787 N N . GLY B 1 47 ? -9.147 -2.691 14.070 1.00 22.65 48 GLY B N 1
ATOM 1788 C CA . GLY B 1 47 ? -9.595 -2.700 15.449 1.00 22.78 48 GLY B CA 1
ATOM 1789 C C . GLY B 1 47 ? -9.536 -4.066 16.109 1.00 23.65 48 GLY B C 1
ATOM 1790 O O . GLY B 1 47 ? -10.358 -4.383 16.966 1.00 23.48 48 GLY B O 1
ATOM 1791 N N . ILE B 1 48 ? -8.560 -4.880 15.720 1.00 21.21 49 ILE B N 1
ATOM 1792 C CA . ILE B 1 48 ? -8.425 -6.220 16.288 1.00 21.75 49 ILE B CA 1
ATOM 1793 C C . ILE B 1 48 ? -7.619 -6.189 17.591 1.00 21.85 49 ILE B C 1
ATOM 1794 O O . ILE B 1 48 ? -6.570 -5.549 17.660 1.00 22.16 49 ILE B O 1
ATOM 1799 N N . THR B 1 49 ? -8.106 -6.888 18.615 1.00 21.84 50 THR B N 1
ATOM 1800 C CA . THR B 1 49 ? -7.428 -6.930 19.909 1.00 22.66 50 THR B CA 1
ATOM 1801 C C . THR B 1 49 ? -7.123 -8.357 20.353 1.00 22.83 50 THR B C 1
ATOM 1802 O O . THR B 1 49 ? -6.495 -8.574 21.391 1.00 23.09 50 THR B O 1
ATOM 1806 N N . ASP B 1 50 ? -7.589 -9.322 19.568 1.00 21.11 51 ASP B N 1
ATOM 1807 C CA . ASP B 1 50 ? -7.379 -10.734 19.858 1.00 20.07 51 ASP B CA 1
ATOM 1808 C C . ASP B 1 50 ? -5.881 -11.026 19.767 1.00 18.98 51 ASP B C 1
ATOM 1809 O O . ASP B 1 50 ? -5.316 -11.043 18.673 1.00 18.86 51 ASP B O 1
ATOM 1814 N N . ILE B 1 51 ? -5.251 -11.260 20.915 1.00 17.39 52 ILE B N 1
ATOM 1815 C CA . ILE B 1 51 ? -3.820 -11.538 20.965 1.00 18.88 52 ILE B CA 1
ATOM 1816 C C . ILE B 1 51 ? -3.413 -12.714 20.072 1.00 18.83 52 ILE B C 1
ATOM 1817 O O . ILE B 1 51 ? -2.340 -12.705 19.474 1.00 19.26 52 ILE B O 1
ATOM 1822 N N . VAL B 1 52 ? -4.269 -13.724 19.976 1.00 18.12 53 VAL B N 1
ATOM 1823 C CA . VAL B 1 52 ? -3.965 -14.889 19.148 1.00 17.92 53 VAL B CA 1
ATOM 1824 C C . VAL B 1 52 ? -3.813 -14.489 17.681 1.00 17.64 53 VAL B C 1
ATOM 1825 O O . VAL B 1 52 ? -2.898 -14.946 16.987 1.00 17.16 53 VAL B O 1
ATOM 1829 N N . VAL B 1 53 ? -4.718 -13.643 17.210 1.00 15.97 54 VAL B N 1
ATOM 1830 C CA . VAL B 1 53 ? -4.682 -13.178 15.827 1.00 15.81 54 VAL B CA 1
ATOM 1831 C C . VAL B 1 53 ? -3.451 -12.301 15.576 1.00 14.76 54 VAL B C 1
ATOM 1832 O O . VAL B 1 53 ? -2.785 -12.439 14.557 1.00 16.93 54 VAL B O 1
ATOM 1836 N N . LEU B 1 54 ? -3.148 -11.405 16.511 1.00 14.49 55 LEU B N 1
ATOM 1837 C CA . LEU B 1 54 ? -1.999 -10.521 16.350 1.00 13.73 55 LEU B CA 1
ATOM 1838 C C . LEU B 1 54 ? -0.683 -11.303 16.351 1.00 14.66 55 LEU B C 1
ATOM 1839 O O . LEU B 1 54 ? 0.234 -10.982 15.592 1.00 14.56 55 LEU B O 1
ATOM 1844 N N . GLN B 1 55 ? -0.576 -12.322 17.200 1.00 14.02 56 GLN B N 1
ATOM 1845 C CA . GLN B 1 55 ? 0.642 -13.126 17.210 1.00 13.73 56 GLN B CA 1
ATOM 1846 C C . GLN B 1 55 ? 0.781 -13.841 15.864 1.00 13.78 56 GLN B C 1
ATOM 1847 O O . GLN B 1 55 ? 1.872 -13.884 15.293 1.00 13.07 56 GLN B O 1
ATOM 1853 N N . ALA B 1 56 ? -0.319 -14.397 15.356 1.00 13.73 57 ALA B N 1
ATOM 1854 C CA . ALA B 1 56 ? -0.293 -15.096 14.066 1.00 13.14 57 ALA B CA 1
ATOM 1855 C C . ALA B 1 56 ? 0.170 -14.152 12.950 1.00 14.10 57 ALA B C 1
ATOM 1856 O O . ALA B 1 56 ? 0.900 -14.559 12.039 1.00 15.11 57 ALA B O 1
ATOM 1858 N N . ALA B 1 57 ? -0.260 -12.893 13.015 1.00 14.35 58 ALA B N 1
ATOM 1859 C CA . ALA B 1 57 ? 0.136 -11.909 12.011 1.00 13.60 58 ALA B CA 1
ATOM 1860 C C . ALA B 1 57 ? 1.636 -11.689 12.064 1.00 13.43 58 ALA B C 1
ATOM 1861 O O . ALA B 1 57 ? 2.305 -11.635 11.023 1.00 12.76 58 ALA B O 1
ATOM 1863 N N . LEU B 1 58 ? 2.172 -11.545 13.273 1.00 12.60 59 LEU B N 1
ATOM 1864 C CA . LEU B 1 58 ? 3.613 -11.342 13.439 1.00 12.27 59 LEU B CA 1
ATOM 1865 C C . LEU B 1 58 ? 4.392 -12.561 12.986 1.00 13.22 59 LEU B C 1
ATOM 1866 O O . LEU B 1 58 ? 5.537 -12.446 12.557 1.00 14.12 59 LEU B O 1
ATOM 1871 N N . LEU B 1 59 ? 3.783 -13.737 13.093 1.00 12.50 60 LEU B N 1
ATOM 1872 C CA . LEU B 1 59 ? 4.475 -14.968 12.709 1.00 14.55 60 LEU B CA 1
ATOM 1873 C C . LEU B 1 59 ? 4.015 -15.548 11.378 1.00 16.75 60 LEU B C 1
ATOM 1874 O O . LEU B 1 59 ? 4.456 -16.638 10.987 1.00 15.96 60 LEU B O 1
ATOM 1879 N N . HIS B 1 60 ? 3.140 -14.826 10.685 1.00 17.79 61 HIS B N 1
ATOM 1880 C CA . HIS B 1 60 ? 2.566 -15.312 9.438 1.00 18.17 61 HIS B CA 1
ATOM 1881 C C . HIS B 1 60 ? 3.511 -15.819 8.351 1.00 18.60 61 HIS B C 1
ATOM 1882 O O . HIS B 1 60 ? 3.104 -16.627 7.519 1.00 17.21 61 HIS B O 1
ATOM 1889 N N . ASP B 1 61 ? 4.760 -15.370 8.340 1.00 17.56 62 ASP B N 1
ATOM 1890 C CA . ASP B 1 61 ? 5.691 -15.839 7.319 1.00 19.51 62 ASP B CA 1
ATOM 1891 C C . ASP B 1 61 ? 6.842 -16.682 7.864 1.00 18.73 62 ASP B C 1
ATOM 1892 O O . ASP B 1 61 ? 7.720 -17.095 7.111 1.00 19.37 62 ASP B O 1
ATOM 1897 N N . THR B 1 62 ? 6.818 -16.959 9.166 1.00 17.68 63 THR B N 1
ATOM 1898 C CA . THR B 1 62 ? 7.879 -17.742 9.792 1.00 18.11 63 THR B CA 1
ATOM 1899 C C . THR B 1 62 ? 8.032 -19.165 9.251 1.00 20.16 63 THR B C 1
ATOM 1900 O O . THR B 1 62 ? 9.101 -19.527 8.762 1.00 19.63 63 THR B O 1
ATOM 1904 N N . VAL B 1 63 ? 6.986 -19.977 9.341 1.00 20.38 64 VAL B N 1
ATOM 1905 C CA . VAL B 1 63 ? 7.069 -21.347 8.839 1.00 21.15 64 VAL B CA 1
ATOM 1906 C C . VAL B 1 63 ? 7.267 -21.337 7.322 1.00 22.46 64 VAL B C 1
ATOM 1907 O O . VAL B 1 63 ? 7.935 -22.201 6.752 1.00 21.90 64 VAL B O 1
ATOM 1911 N N . GLU B 1 64 ? 6.696 -20.337 6.672 1.00 23.29 65 GLU B N 1
ATOM 1912 C CA . GLU B 1 64 ? 6.798 -20.230 5.230 1.00 24.94 65 GLU B CA 1
ATOM 1913 C C . GLU B 1 64 ? 8.199 -19.955 4.687 1.00 26.24 65 GLU B C 1
ATOM 1914 O O . GLU B 1 64 ? 8.665 -20.662 3.788 1.00 26.01 65 GLU B O 1
ATOM 1920 N N . ASP B 1 65 ? 8.875 -18.945 5.232 1.00 26.08 66 ASP B N 1
ATOM 1921 C CA . ASP B 1 65 ? 10.203 -18.560 4.736 1.00 26.56 66 ASP B CA 1
ATOM 1922 C C . ASP B 1 65 ? 11.423 -18.793 5.615 1.00 25.23 66 ASP B C 1
ATOM 1923 O O . ASP B 1 65 ? 12.535 -18.468 5.198 1.00 25.28 66 ASP B O 1
ATOM 1928 N N . THR B 1 66 ? 11.243 -19.338 6.815 1.00 23.99 67 THR B N 1
ATOM 1929 C CA . THR B 1 66 ? 12.382 -19.535 7.717 1.00 22.89 67 THR B CA 1
ATOM 1930 C C . THR B 1 66 ? 12.479 -20.925 8.323 1.00 23.48 67 THR B C 1
ATOM 1931 O O . THR B 1 66 ? 11.587 -21.750 8.166 1.00 22.59 67 THR B O 1
ATOM 1935 N N . ASP B 1 67 ? 13.569 -21.160 9.046 1.00 24.85 68 ASP B N 1
ATOM 1936 C CA . ASP B 1 67 ? 13.797 -22.442 9.699 1.00 26.61 68 ASP B CA 1
ATOM 1937 C C . ASP B 1 67 ? 12.935 -22.538 10.955 1.00 25.32 68 ASP B C 1
ATOM 1938 O O . ASP B 1 67 ? 13.443 -22.440 12.075 1.00 24.72 68 ASP B O 1
ATOM 1943 N N . THR B 1 68 ? 11.636 -22.735 10.752 1.00 23.11 69 THR B N 1
ATOM 1944 C CA . THR B 1 68 ? 10.664 -22.829 11.836 1.00 20.99 69 THR B CA 1
ATOM 1945 C C . THR B 1 68 ? 9.713 -23.990 11.568 1.00 21.44 69 THR B C 1
ATOM 1946 O O . THR B 1 68 ? 9.240 -24.158 10.450 1.00 20.60 69 THR B O 1
ATOM 1950 N N . THR B 1 69 ? 9.434 -24.789 12.591 1.00 21.30 70 THR B N 1
ATOM 1951 C CA . THR B 1 69 ? 8.528 -25.927 12.433 1.00 23.22 70 THR B CA 1
ATOM 1952 C C . THR B 1 69 ? 7.195 -25.614 13.093 1.00 22.42 70 THR B C 1
ATOM 1953 O O . THR B 1 69 ? 7.119 -24.754 13.967 1.00 21.83 70 THR B O 1
ATOM 1957 N N . LEU B 1 70 ? 6.145 -26.316 12.683 1.00 22.62 71 LEU B N 1
ATOM 1958 C CA . LEU B 1 70 ? 4.834 -26.099 13.275 1.00 22.28 71 LEU B CA 1
ATOM 1959 C C . LEU B 1 70 ? 4.878 -26.383 14.773 1.00 22.96 71 LEU B C 1
ATOM 1960 O O . LEU B 1 70 ? 4.275 -25.658 15.557 1.00 22.21 71 LEU B O 1
ATOM 1965 N N . ASP B 1 71 ? 5.605 -27.430 15.168 1.00 22.91 72 ASP B N 1
ATOM 1966 C CA . ASP B 1 71 ? 5.710 -27.790 16.581 1.00 25.59 72 ASP B CA 1
ATOM 1967 C C . ASP B 1 71 ? 6.366 -26.678 17.382 1.00 23.70 72 ASP B C 1
ATOM 1968 O O . ASP B 1 71 ? 5.980 -26.396 18.519 1.00 23.54 72 ASP B O 1
ATOM 1973 N N . GLU B 1 72 ? 7.378 -26.053 16.800 1.00 21.87 73 GLU B N 1
ATOM 1974 C CA . GLU B 1 72 ? 8.068 -24.969 17.488 1.00 21.04 73 GLU B CA 1
ATOM 1975 C C . GLU B 1 72 ? 7.086 -23.820 17.720 1.00 20.95 73 GLU B C 1
ATOM 1976 O O . GLU B 1 72 ? 7.061 -23.225 18.796 1.00 20.30 73 GLU B O 1
ATOM 1982 N N . VAL B 1 73 ? 6.262 -23.514 16.720 1.00 18.09 74 VAL B N 1
ATOM 1983 C CA . VAL B 1 73 ? 5.291 -22.444 16.891 1.00 18.93 74 VAL B CA 1
ATOM 1984 C C . VAL B 1 73 ? 4.302 -22.796 18.003 1.00 21.06 74 VAL B C 1
ATOM 1985 O O . VAL B 1 73 ? 4.008 -21.967 18.865 1.00 21.53 74 VAL B O 1
ATOM 1989 N N . GLU B 1 74 ? 3.793 -24.025 17.985 1.00 21.40 75 GLU B N 1
ATOM 1990 C CA . GLU B 1 74 ? 2.851 -24.461 19.008 1.00 21.80 75 GLU B CA 1
ATOM 1991 C C . GLU B 1 74 ? 3.500 -24.456 20.391 1.00 22.30 75 GLU B C 1
ATOM 1992 O O . GLU B 1 74 ? 2.865 -24.108 21.391 1.00 22.69 75 GLU B O 1
ATOM 1998 N N . LEU B 1 75 ? 4.766 -24.845 20.449 1.00 23.96 76 LEU B N 1
ATOM 1999 C CA . LEU B 1 75 ? 5.503 -24.882 21.712 1.00 25.21 76 LEU B CA 1
ATOM 2000 C C . LEU B 1 75 ? 5.538 -23.510 22.378 1.00 25.63 76 LEU B C 1
ATOM 2001 O O . LEU B 1 75 ? 5.269 -23.385 23.572 1.00 24.46 76 LEU B O 1
ATOM 2006 N N . HIS B 1 76 ? 5.862 -22.482 21.598 1.00 24.35 77 HIS B N 1
ATOM 2007 C CA . HIS B 1 76 ? 5.947 -21.123 22.124 1.00 25.07 77 HIS B CA 1
ATOM 2008 C C . HIS B 1 76 ? 4.641 -20.342 22.210 1.00 25.20 77 HIS B C 1
ATOM 2009 O O . HIS B 1 76 ? 4.491 -19.488 23.087 1.00 25.54 77 HIS B O 1
ATOM 2016 N N . PHE B 1 77 ? 3.694 -20.621 21.315 1.00 22.08 78 PHE B N 1
ATOM 2017 C CA . PHE B 1 77 ? 2.442 -19.866 21.304 1.00 21.30 78 PHE B CA 1
ATOM 2018 C C . PHE B 1 77 ? 1.145 -20.654 21.408 1.00 19.57 78 PHE B C 1
ATOM 2019 O O . PHE B 1 77 ? 0.072 -20.054 21.398 1.00 21.25 78 PHE B O 1
ATOM 2027 N N . GLY B 1 78 ? 1.227 -21.979 21.497 1.00 20.20 79 GLY B N 1
ATOM 2028 C CA . GLY B 1 78 ? 0.014 -22.773 21.617 1.00 19.90 79 GLY B CA 1
ATOM 2029 C C . GLY B 1 78 ? -0.577 -23.234 20.295 1.00 21.06 79 GLY B C 1
ATOM 2030 O O . GLY B 1 78 ? -0.211 -22.749 19.224 1.00 18.91 79 GLY B O 1
ATOM 2031 N N . ALA B 1 79 ? -1.520 -24.167 20.379 1.00 20.55 80 ALA B N 1
ATOM 2032 C CA . ALA B 1 79 ? -2.160 -24.733 19.197 1.00 19.74 80 ALA B CA 1
ATOM 2033 C C . ALA B 1 79 ? -3.004 -23.747 18.395 1.00 19.15 80 ALA B C 1
ATOM 2034 O O . ALA B 1 79 ? -3.054 -23.821 17.170 1.00 19.37 80 ALA B O 1
ATOM 2036 N N . GLN B 1 80 ? -3.681 -22.833 19.080 1.00 20.00 81 GLN B N 1
ATOM 2037 C CA . GLN B 1 80 ? -4.506 -21.850 18.392 1.00 20.99 81 GLN B CA 1
ATOM 2038 C C . GLN B 1 80 ? -3.661 -21.038 17.405 1.00 19.35 81 GLN B C 1
ATOM 2039 O O . GLN B 1 80 ? -4.023 -20.889 16.234 1.00 18.62 81 GLN B O 1
ATOM 2045 N N . VAL B 1 81 ? -2.536 -20.514 17.883 1.00 16.43 82 VAL B N 1
ATOM 2046 C CA . VAL B 1 81 ? -1.644 -19.734 17.035 1.00 16.51 82 VAL B CA 1
ATOM 2047 C C . VAL B 1 81 ? -1.046 -20.597 15.932 1.00 16.61 82 VAL B C 1
ATOM 2048 O O . VAL B 1 81 ? -0.995 -20.180 14.769 1.00 15.41 82 VAL B O 1
ATOM 2052 N N . ARG B 1 82 ? -0.600 -21.800 16.279 1.00 16.07 83 ARG B N 1
ATOM 2053 C CA . ARG B 1 82 ? -0.014 -22.669 15.269 1.00 15.13 83 ARG B CA 1
ATOM 2054 C C . ARG B 1 82 ? -1.026 -22.932 14.160 1.00 15.30 83 ARG B C 1
ATOM 2055 O O . ARG B 1 82 ? -0.667 -22.925 12.982 1.00 15.06 83 ARG B O 1
ATOM 2063 N N . ARG B 1 83 ? -2.286 -23.147 14.527 1.00 16.11 84 ARG B N 1
ATOM 2064 C CA . ARG B 1 83 ? -3.330 -23.384 13.532 1.00 18.79 84 ARG B CA 1
ATOM 2065 C C . ARG B 1 83 ? -3.497 -22.207 12.570 1.00 18.89 84 ARG B C 1
ATOM 2066 O O . ARG B 1 83 ? -3.592 -22.399 11.354 1.00 19.80 84 ARG B O 1
ATOM 2074 N N . LEU B 1 84 ? -3.537 -20.992 13.107 1.00 18.82 85 LEU B N 1
ATOM 2075 C CA . LEU B 1 84 ? -3.683 -19.807 12.265 1.00 19.02 85 LEU B CA 1
ATOM 2076 C C . LEU B 1 84 ? -2.478 -19.682 11.348 1.00 18.78 85 LEU B C 1
ATOM 2077 O O . LEU B 1 84 ? -2.612 -19.334 10.175 1.00 18.44 85 LEU B O 1
ATOM 2082 N N . VAL B 1 85 ? -1.300 -19.953 11.900 1.00 16.83 86 VAL B N 1
ATOM 2083 C CA . VAL B 1 85 ? -0.079 -19.884 11.122 1.00 18.01 86 VAL B CA 1
ATOM 2084 C C . VAL B 1 85 ? -0.173 -20.882 9.964 1.00 18.14 86 VAL B C 1
ATOM 2085 O O . VAL B 1 85 ? 0.210 -20.563 8.831 1.00 19.09 86 VAL B O 1
ATOM 2089 N N . GLU B 1 86 ? -0.695 -22.079 10.238 1.00 18.88 87 GLU B N 1
ATOM 2090 C CA . GLU B 1 86 ? -0.861 -23.099 9.193 1.00 20.16 87 GLU B CA 1
ATOM 2091 C C . GLU B 1 86 ? -1.699 -22.581 8.035 1.00 19.13 87 GLU B C 1
ATOM 2092 O O . GLU B 1 86 ? -1.349 -22.757 6.860 1.00 17.35 87 GLU B O 1
ATOM 2098 N N . GLU B 1 87 ? -2.821 -21.956 8.374 1.00 17.33 88 GLU B N 1
ATOM 2099 C CA . GLU B 1 87 ? -3.733 -21.426 7.367 1.00 18.50 88 GLU B CA 1
ATOM 2100 C C . GLU B 1 87 ? -3.130 -20.325 6.513 1.00 18.29 88 GLU B C 1
ATOM 2101 O O . GLU B 1 87 ? -3.613 -20.069 5.414 1.00 16.92 88 GLU B O 1
ATOM 2107 N N . VAL B 1 88 ? -2.100 -19.660 7.024 1.00 16.66 89 VAL B N 1
ATOM 2108 C CA . VAL B 1 88 ? -1.484 -18.583 6.273 1.00 17.11 89 VAL B CA 1
ATOM 2109 C C . VAL B 1 88 ? -0.094 -18.918 5.762 1.00 19.48 89 VAL B C 1
ATOM 2110 O O . VAL B 1 88 ? 0.683 -18.019 5.439 1.00 19.34 89 VAL B O 1
ATOM 2114 N N . THR B 1 89 ? 0.222 -20.208 5.689 1.00 16.41 90 THR B N 1
ATOM 2115 C CA . THR B 1 89 ? 1.520 -20.643 5.195 1.00 18.21 90 THR B CA 1
ATOM 2116 C C . THR B 1 89 ? 1.366 -21.204 3.791 1.00 19.77 90 THR B C 1
ATOM 2117 O O . THR B 1 89 ? 0.683 -22.212 3.586 1.00 18.70 90 THR B O 1
ATOM 2121 N N . ASP B 1 90 ? 1.983 -20.541 2.819 1.00 20.16 91 ASP B N 1
ATOM 2122 C CA . ASP B 1 90 ? 1.917 -21.017 1.446 1.00 21.04 91 ASP B CA 1
ATOM 2123 C C . ASP B 1 90 ? 2.873 -22.175 1.298 1.00 20.28 91 ASP B C 1
ATOM 2124 O O . ASP B 1 90 ? 3.841 -22.297 2.055 1.00 18.16 91 ASP B O 1
ATOM 2129 N N . ASP B 1 91 ? 2.600 -23.016 0.309 1.00 19.40 92 ASP B N 1
ATOM 2130 C CA . ASP B 1 91 ? 3.438 -24.171 0.032 1.00 19.32 92 ASP B CA 1
ATOM 2131 C C . ASP B 1 91 ? 4.504 -23.726 -0.949 1.00 19.22 92 ASP B C 1
ATOM 2132 O O . ASP B 1 91 ? 4.247 -23.608 -2.148 1.00 19.44 92 ASP B O 1
ATOM 2137 N N . LYS B 1 92 ? 5.699 -23.474 -0.434 1.00 17.46 93 LYS B N 1
ATOM 2138 C CA . LYS B 1 92 ? 6.807 -23.024 -1.263 1.00 20.48 93 LYS B CA 1
ATOM 2139 C C . LYS B 1 92 ? 7.369 -24.107 -2.180 1.00 19.41 93 LYS B C 1
ATOM 2140 O O . LYS B 1 92 ? 8.274 -23.837 -2.965 1.00 18.97 93 LYS B O 1
ATOM 2146 N N . THR B 1 93 ? 6.855 -25.331 -2.088 1.00 19.65 94 THR B N 1
ATOM 2147 C CA . THR B 1 93 ? 7.361 -26.386 -2.964 1.00 18.55 94 THR B CA 1
ATOM 2148 C C . THR B 1 93 ? 6.594 -26.361 -4.284 1.00 20.94 94 THR B C 1
ATOM 2149 O O . THR B 1 93 ? 6.951 -27.051 -5.241 1.00 20.39 94 THR B O 1
ATOM 2153 N N . LEU B 1 94 ? 5.542 -25.551 -4.330 1.00 20.94 95 LEU B N 1
ATOM 2154 C CA . LEU B 1 94 ? 4.725 -25.430 -5.525 1.00 22.09 95 LEU B CA 1
ATOM 2155 C C . LEU B 1 94 ? 5.178 -24.286 -6.419 1.00 23.38 95 LEU B C 1
ATOM 2156 O O . LEU B 1 94 ? 5.726 -23.286 -5.944 1.00 21.58 95 LEU B O 1
ATOM 2161 N N . PRO B 1 95 ? 4.975 -24.432 -7.738 1.00 24.01 96 PRO B N 1
ATOM 2162 C CA . PRO B 1 95 ? 5.365 -23.364 -8.658 1.00 25.04 96 PRO B CA 1
ATOM 2163 C C . PRO B 1 95 ? 4.593 -22.123 -8.227 1.00 24.49 96 PRO B C 1
ATOM 2164 O O . PRO B 1 95 ? 3.498 -22.236 -7.677 1.00 23.80 96 PRO B O 1
ATOM 2168 N N . LYS B 1 96 ? 5.159 -20.950 -8.476 1.00 25.08 97 LYS B N 1
ATOM 2169 C CA . LYS B 1 96 ? 4.510 -19.701 -8.095 1.00 27.35 97 LYS B CA 1
ATOM 2170 C C . LYS B 1 96 ? 3.053 -19.617 -8.558 1.00 25.75 97 LYS B C 1
ATOM 2171 O O . LYS B 1 96 ? 2.156 -19.305 -7.769 1.00 24.17 97 LYS B O 1
ATOM 2177 N N . LEU B 1 97 ? 2.815 -19.905 -9.833 1.00 24.15 98 LEU B N 1
ATOM 2178 C CA . LEU B 1 97 ? 1.462 -19.835 -10.379 1.00 22.97 98 LEU B CA 1
ATOM 2179 C C . LEU B 1 97 ? 0.480 -20.715 -9.607 1.00 22.65 98 LEU B C 1
ATOM 2180 O O . LEU B 1 97 ? -0.670 -20.335 -9.397 1.00 21.08 98 LEU B O 1
ATOM 2185 N N . GLU B 1 98 ? 0.938 -21.889 -9.184 1.00 22.54 99 GLU B N 1
ATOM 2186 C CA . GLU B 1 98 ? 0.091 -22.808 -8.440 1.00 23.01 99 GLU B CA 1
ATOM 2187 C C . GLU B 1 98 ? -0.208 -22.242 -7.051 1.00 22.57 99 GLU B C 1
ATOM 2188 O O . GLU B 1 98 ? -1.321 -22.386 -6.539 1.00 21.81 99 GLU B O 1
ATOM 2194 N N . ARG B 1 99 ? 0.789 -21.599 -6.446 1.00 21.73 100 ARG B N 1
ATOM 2195 C CA . ARG B 1 99 ? 0.617 -20.992 -5.125 1.00 22.58 100 ARG B CA 1
ATOM 2196 C C . ARG B 1 9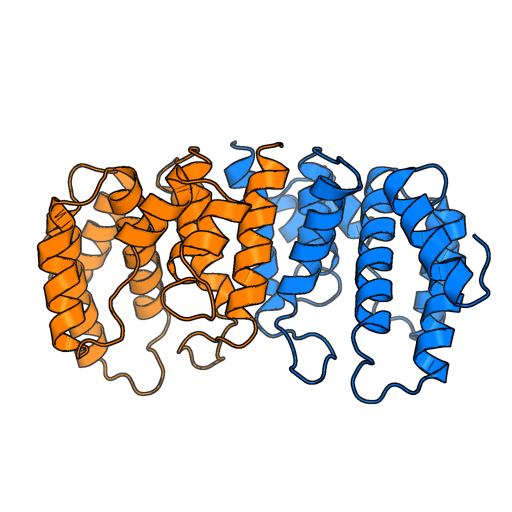9 ? -0.443 -19.910 -5.197 1.00 20.93 100 ARG B C 1
ATOM 2197 O O . ARG B 1 99 ? -1.244 -19.750 -4.281 1.00 17.49 100 ARG B O 1
ATOM 2205 N N . LYS B 1 100 ? -0.429 -19.155 -6.290 1.00 22.48 101 LYS B N 1
ATOM 2206 C CA . LYS B 1 100 ? -1.400 -18.087 -6.471 1.00 21.88 101 LYS B CA 1
ATOM 2207 C C . LYS B 1 100 ? -2.790 -18.692 -6.594 1.00 21.70 101 LYS B C 1
ATOM 2208 O O . LYS B 1 100 ? -3.751 -18.184 -6.018 1.00 19.23 101 LYS B O 1
ATOM 2214 N N . ARG B 1 101 ? -2.892 -19.789 -7.341 1.00 21.61 102 ARG B N 1
ATOM 2215 C CA . ARG B 1 101 ? -4.174 -20.457 -7.515 1.00 22.54 102 ARG B CA 1
ATOM 2216 C C . ARG B 1 101 ? -4.678 -20.970 -6.171 1.00 23.11 102 ARG B C 1
ATOM 2217 O O . ARG B 1 101 ? -5.860 -20.836 -5.843 1.00 23.17 102 ARG B O 1
ATOM 2225 N N . LEU B 1 102 ? -3.770 -21.551 -5.394 1.00 23.40 103 LEU B N 1
ATOM 2226 C CA . LEU B 1 102 ? -4.110 -22.093 -4.081 1.00 25.41 103 LEU B CA 1
ATOM 2227 C C . LEU B 1 102 ? -4.708 -21.038 -3.161 1.00 24.11 103 LEU B C 1
ATOM 2228 O O . LEU B 1 102 ? -5.737 -21.271 -2.526 1.00 24.52 103 LEU B O 1
ATOM 2233 N N . GLN B 1 103 ? -4.054 -19.882 -3.079 1.00 22.16 104 GLN B N 1
ATOM 2234 C CA . GLN B 1 103 ? -4.549 -18.807 -2.228 1.00 21.27 104 GLN B CA 1
ATOM 2235 C C . GLN B 1 103 ? -5.958 -18.393 -2.614 1.00 19.90 104 GLN B C 1
ATOM 2236 O O . GLN B 1 103 ? -6.785 -18.091 -1.753 1.00 21.62 104 GLN B O 1
ATOM 2242 N N . VAL B 1 104 ? -6.232 -18.372 -3.909 1.00 19.28 105 VAL B N 1
ATOM 2243 C CA . VAL B 1 104 ? -7.555 -17.994 -4.385 1.00 20.80 105 VAL B CA 1
ATOM 2244 C C . VAL B 1 104 ? -8.606 -19.018 -3.965 1.00 21.95 105 VAL B C 1
ATOM 2245 O O . VAL B 1 104 ? -9.679 -18.656 -3.478 1.00 22.28 105 VAL B O 1
ATOM 2249 N N . GLU B 1 105 ? -8.290 -20.296 -4.156 1.00 23.06 106 GLU B N 1
ATOM 2250 C CA . GLU B 1 105 ? -9.206 -21.389 -3.818 1.00 24.51 106 GLU B CA 1
ATOM 2251 C C . GLU B 1 105 ? -9.430 -21.519 -2.313 1.00 24.18 106 GLU B C 1
ATOM 2252 O O . GLU B 1 105 ? -10.545 -21.791 -1.864 1.00 23.62 106 GLU B O 1
ATOM 2258 N N . GLN B 1 106 ? -8.362 -21.324 -1.544 1.00 24.51 107 GLN B N 1
ATOM 2259 C CA . GLN B 1 106 ? -8.405 -21.443 -0.085 1.00 24.94 107 GLN B CA 1
ATOM 2260 C C . GLN B 1 106 ? -9.059 -20.274 0.654 1.00 24.72 107 GLN B C 1
ATOM 2261 O O . GLN B 1 106 ? -9.570 -20.448 1.761 1.00 24.55 107 GLN B O 1
ATOM 2267 N N . ALA B 1 107 ? -9.039 -19.089 0.052 1.00 22.90 108 ALA B N 1
ATOM 2268 C CA . ALA B 1 107 ? -9.593 -17.901 0.689 1.00 21.80 108 ALA B CA 1
ATOM 2269 C C . ALA B 1 107 ? -10.922 -18.072 1.433 1.00 22.34 108 ALA B C 1
ATOM 2270 O O . ALA B 1 107 ? -10.994 -17.867 2.647 1.00 21.69 108 ALA B O 1
ATOM 2272 N N . PRO B 1 108 ? -11.992 -18.454 0.719 1.00 22.67 109 PRO B N 1
ATOM 2273 C CA . PRO B 1 108 ? -13.296 -18.624 1.370 1.00 23.20 109 PRO B CA 1
ATOM 2274 C C . PRO B 1 108 ? -13.389 -19.672 2.478 1.00 24.53 109 PRO B C 1
ATOM 2275 O O . PRO B 1 108 ? -14.227 -19.561 3.372 1.00 25.57 109 PRO B O 1
ATOM 2279 N N . HIS B 1 109 ? -12.525 -20.677 2.429 1.00 26.26 110 HIS B N 1
ATOM 2280 C CA . HIS B 1 109 ? -12.538 -21.749 3.423 1.00 27.80 110 HIS B CA 1
ATOM 2281 C C . HIS B 1 109 ? -11.723 -21.442 4.685 1.00 27.72 110 HIS B C 1
ATOM 2282 O O . HIS B 1 109 ? -11.652 -22.263 5.603 1.00 26.77 110 HIS B O 1
ATOM 2289 N N . SER B 1 110 ? -11.110 -20.265 4.743 1.00 25.74 111 SER B N 1
ATOM 2290 C CA . SER B 1 110 ? -10.296 -19.890 5.903 1.00 26.55 111 SER B CA 1
ATOM 2291 C C . SER B 1 110 ? -11.127 -19.526 7.136 1.00 24.21 111 SER B C 1
ATOM 2292 O O . SER B 1 110 ? -12.292 -19.145 7.020 1.00 23.04 111 SER B O 1
ATOM 2295 N N . SER B 1 111 ? -10.532 -19.653 8.319 1.00 22.40 112 SER B N 1
ATOM 2296 C CA . SER B 1 111 ? -11.246 -19.301 9.545 1.00 21.97 112 SER B CA 1
ATOM 2297 C C . SER B 1 111 ? -11.254 -17.780 9.639 1.00 21.36 112 SER B C 1
ATOM 2298 O O . SER B 1 111 ? -10.498 -17.111 8.931 1.00 20.71 112 SER B O 1
ATOM 2301 N N . PRO B 1 112 ? -12.120 -17.213 10.494 1.00 20.81 113 PRO B N 1
ATOM 2302 C CA . PRO B 1 112 ? -12.185 -15.755 10.639 1.00 21.30 113 PRO B CA 1
ATOM 2303 C C . PRO B 1 112 ? -10.810 -15.152 10.945 1.00 19.91 113 PRO B C 1
ATOM 2304 O O . PRO B 1 112 ? -10.411 -14.151 10.352 1.00 18.79 113 PRO B O 1
ATOM 2308 N N . GLY B 1 113 ? -10.089 -15.768 11.876 1.00 18.87 114 GLY B N 1
ATOM 2309 C CA . GLY B 1 113 ? -8.771 -15.269 12.233 1.00 16.84 114 GLY B CA 1
ATOM 2310 C C . GLY B 1 113 ? -7.820 -15.244 11.047 1.00 17.15 114 GLY B C 1
ATOM 2311 O O . GLY B 1 113 ? -7.115 -14.252 10.811 1.00 16.18 114 GLY B O 1
ATOM 2312 N N . ALA B 1 114 ? -7.794 -16.339 10.296 1.00 15.64 115 ALA B N 1
ATOM 2313 C CA . ALA B 1 114 ? -6.924 -16.436 9.129 1.00 15.65 115 ALA B CA 1
ATOM 2314 C C . ALA B 1 114 ? -7.291 -15.411 8.057 1.00 16.68 115 ALA B C 1
ATOM 2315 O O . ALA B 1 114 ? -6.410 -14.855 7.404 1.00 15.37 115 ALA B O 1
ATOM 2317 N N . LYS B 1 115 ? -8.587 -15.155 7.881 1.00 17.79 116 LYS B N 1
ATOM 2318 C CA . LYS B 1 115 ? -9.032 -14.183 6.880 1.00 16.19 116 LYS B CA 1
ATOM 2319 C C . LYS B 1 115 ? -8.569 -12.782 7.256 1.00 16.26 116 LYS B C 1
ATOM 2320 O O . LYS B 1 115 ? -8.279 -11.964 6.388 1.00 17.17 116 LYS B O 1
ATOM 2326 N N . LEU B 1 116 ? -8.505 -12.512 8.555 1.00 16.00 117 LEU B N 1
ATOM 2327 C CA . LEU B 1 116 ? -8.051 -11.214 9.023 1.00 15.66 117 LEU B CA 1
ATOM 2328 C C . LEU B 1 116 ? -6.577 -11.037 8.673 1.00 14.87 117 LEU B C 1
ATOM 2329 O O . LEU B 1 116 ? -6.180 -10.000 8.127 1.00 15.04 117 LEU B O 1
ATOM 2334 N N . VAL B 1 117 ? -5.764 -12.040 8.989 1.00 14.61 118 VAL B N 1
ATOM 2335 C CA . VAL B 1 117 ? -4.334 -11.967 8.687 1.00 13.94 118 VAL B CA 1
ATOM 2336 C C . VAL B 1 117 ? -4.111 -11.835 7.180 1.00 14.43 118 VAL B C 1
ATOM 2337 O O . VAL B 1 117 ? -3.286 -11.029 6.737 1.00 14.75 118 VAL B O 1
ATOM 2341 N N . LYS B 1 118 ? -4.842 -12.621 6.390 1.00 13.37 119 LYS B N 1
ATOM 2342 C CA . LYS B 1 118 ? -4.690 -12.569 4.934 1.00 14.29 119 LYS B CA 1
ATOM 2343 C C . LYS B 1 118 ? 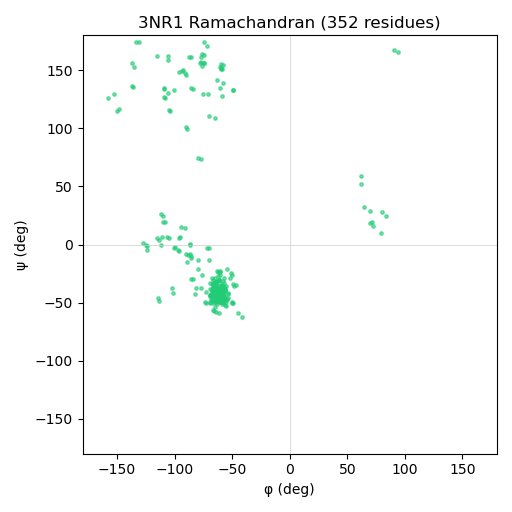-5.079 -11.194 4.385 1.00 15.46 119 LYS B C 1
ATOM 2344 O O . LYS B 1 118 ? -4.426 -10.671 3.482 1.00 15.93 119 LYS B O 1
ATOM 2350 N N . LEU B 1 119 ? -6.143 -10.613 4.932 1.00 15.70 120 LEU B N 1
ATOM 2351 C CA . LEU B 1 119 ? -6.595 -9.299 4.491 1.00 16.37 120 LEU B CA 1
ATOM 2352 C C . LEU B 1 119 ? -5.544 -8.233 4.800 1.00 16.27 120 LEU B C 1
ATOM 2353 O O . LEU B 1 119 ? -5.223 -7.396 3.955 1.00 17.30 120 LEU B O 1
ATOM 2358 N N . ALA B 1 120 ? -5.004 -8.266 6.015 1.00 16.04 121 ALA B N 1
ATOM 2359 C CA . ALA B 1 120 ? -3.995 -7.289 6.412 1.00 16.61 121 ALA B CA 1
ATOM 2360 C C . ALA B 1 120 ? -2.711 -7.462 5.600 1.00 16.36 121 ALA B C 1
ATOM 2361 O O . ALA B 1 120 ? -2.058 -6.481 5.244 1.00 14.26 121 ALA B O 1
ATOM 2363 N N . ASP B 1 121 ? -2.350 -8.709 5.317 1.00 15.06 122 ASP B N 1
ATOM 2364 C CA . ASP B 1 121 ? -1.144 -9.002 4.549 1.00 17.05 122 ASP B CA 1
ATOM 2365 C C . ASP B 1 121 ? -1.253 -8.380 3.163 1.00 15.84 122 ASP B C 1
ATOM 2366 O O . ASP B 1 121 ? -0.320 -7.737 2.672 1.00 15.74 122 ASP B O 1
ATOM 2371 N N . LYS B 1 122 ? -2.396 -8.589 2.524 1.00 14.28 123 LYS B N 1
ATOM 2372 C CA . LYS B 1 122 ? -2.626 -8.028 1.197 1.00 15.28 123 LYS B CA 1
ATOM 2373 C C . LYS B 1 122 ? -2.594 -6.498 1.218 1.00 15.81 123 LYS B C 1
ATOM 2374 O O . LYS B 1 122 ? -1.935 -5.882 0.382 1.00 15.10 123 LYS B O 1
ATOM 2380 N N . LEU B 1 123 ? -3.293 -5.892 2.177 1.00 16.67 124 LEU B N 1
ATOM 2381 C CA . LEU B 1 123 ? -3.343 -4.432 2.268 1.00 16.09 124 LEU B CA 1
ATOM 2382 C C . LEU B 1 123 ? -1.949 -3.844 2.414 1.00 16.17 124 LEU B C 1
ATOM 2383 O O . LEU B 1 123 ? -1.627 -2.831 1.788 1.00 17.36 124 LEU B O 1
ATOM 2388 N N . TYR B 1 124 ? -1.115 -4.473 3.234 1.00 16.17 125 TYR B N 1
ATOM 2389 C CA . TYR B 1 124 ? 0.240 -3.972 3.420 1.00 16.05 125 TYR B CA 1
ATOM 2390 C C . TYR B 1 124 ? 1.014 -4.072 2.103 1.00 15.71 125 TYR B C 1
ATOM 2391 O O . TYR B 1 124 ? 1.667 -3.114 1.675 1.00 15.19 125 TYR B O 1
ATOM 2400 N N . ASN B 1 125 ? 0.932 -5.229 1.453 1.00 15.21 126 ASN B N 1
ATOM 2401 C CA . ASN B 1 125 ? 1.644 -5.421 0.189 1.00 17.11 126 ASN B CA 1
ATOM 2402 C C . ASN B 1 125 ? 1.164 -4.515 -0.947 1.00 15.73 126 ASN B C 1
ATOM 2403 O O . ASN B 1 125 ? 1.968 -4.099 -1.785 1.00 18.49 126 ASN B O 1
ATOM 2408 N N . LEU B 1 126 ? -0.132 -4.222 -1.004 1.00 15.77 127 LEU B N 1
ATOM 2409 C CA . LEU B 1 126 ? -0.648 -3.364 -2.074 1.00 16.68 127 LEU B CA 1
ATOM 2410 C C . LEU B 1 126 ? -0.149 -1.944 -1.866 1.00 17.47 127 LEU B C 1
ATOM 2411 O O . LEU B 1 126 ? 0.277 -1.273 -2.806 1.00 17.89 127 LEU B O 1
ATOM 2416 N N . ARG B 1 127 ? -0.202 -1.491 -0.621 1.00 17.54 128 ARG B N 1
ATOM 2417 C CA . ARG B 1 127 ? 0.271 -0.162 -0.291 1.00 17.75 128 ARG B CA 1
ATOM 2418 C C . ARG B 1 127 ? 1.752 -0.055 -0.601 1.00 16.37 128 ARG B C 1
ATOM 2419 O O . ARG B 1 127 ? 2.204 0.940 -1.159 1.00 16.31 128 ARG B O 1
ATOM 2427 N N . ASP B 1 128 ? 2.500 -1.090 -0.239 1.00 16.52 129 ASP B N 1
ATOM 2428 C CA . ASP B 1 128 ? 3.935 -1.109 -0.465 1.00 18.00 129 ASP B CA 1
ATOM 2429 C C . ASP B 1 128 ? 4.235 -1.031 -1.960 1.00 18.24 129 ASP B C 1
ATOM 2430 O O . ASP B 1 128 ? 5.156 -0.322 -2.374 1.00 18.90 129 ASP B O 1
ATOM 2435 N N . LEU B 1 129 ? 3.459 -1.749 -2.772 1.00 17.84 130 LEU B N 1
ATOM 2436 C CA . LEU B 1 129 ? 3.643 -1.714 -4.223 1.00 17.59 130 LEU B CA 1
ATOM 2437 C C . LEU B 1 129 ? 3.322 -0.329 -4.760 1.00 19.32 130 LEU B C 1
ATOM 2438 O O . LEU B 1 129 ? 3.997 0.168 -5.662 1.00 19.09 130 LEU B O 1
ATOM 2443 N N . ASN B 1 130 ? 2.277 0.290 -4.218 1.00 19.55 131 ASN B N 1
ATOM 2444 C CA . ASN B 1 130 ? 1.894 1.635 -4.648 1.00 22.06 131 ASN B CA 1
ATOM 2445 C C . ASN B 1 130 ? 2.964 2.638 -4.247 1.00 23.23 131 ASN B C 1
ATOM 2446 O O . ASN B 1 130 ? 3.164 3.645 -4.921 1.00 23.22 131 ASN B O 1
ATOM 2451 N N . ARG B 1 131 ? 3.647 2.343 -3.146 1.00 24.80 132 ARG B N 1
ATOM 2452 C CA . ARG B 1 131 ? 4.684 3.215 -2.612 1.00 28.11 132 ARG B CA 1
ATOM 2453 C C . ARG B 1 131 ? 6.018 3.047 -3.328 1.00 29.23 132 ARG B C 1
ATOM 2454 O O . ARG B 1 131 ? 6.738 4.021 -3.563 1.00 27.44 132 ARG B O 1
ATOM 2462 N N . CYS B 1 132 ? 6.337 1.809 -3.688 1.00 29.38 133 CYS B N 1
ATOM 2463 C CA . CYS B 1 132 ? 7.614 1.516 -4.325 1.00 31.39 133 CYS B CA 1
ATOM 2464 C C . CYS B 1 132 ? 7.589 0.214 -5.118 1.00 29.90 133 CYS B C 1
ATOM 2465 O O . CYS B 1 132 ? 7.226 -0.835 -4.593 1.00 29.68 133 CYS B O 1
ATOM 2468 N N . THR B 1 133 ? 7.975 0.288 -6.385 1.00 29.83 134 THR B N 1
ATOM 2469 C CA . THR B 1 133 ? 8.012 -0.894 -7.238 1.00 29.03 134 THR B CA 1
ATOM 2470 C C . THR B 1 133 ? 9.171 -1.790 -6.793 1.00 29.75 134 THR B C 1
ATOM 2471 O O . THR B 1 133 ? 10.292 -1.321 -6.619 1.00 30.97 134 THR B O 1
ATOM 2475 N N . PRO B 1 134 ? 8.908 -3.088 -6.582 1.00 30.08 135 PRO B N 1
ATOM 2476 C CA . PRO B 1 134 ? 9.963 -4.016 -6.158 1.00 31.25 135 PRO B CA 1
ATOM 2477 C C . PRO B 1 134 ? 11.067 -4.075 -7.210 1.00 32.31 135 PRO B C 1
ATOM 2478 O O . PRO B 1 134 ? 10.816 -3.842 -8.390 1.00 31.26 135 PRO B O 1
ATOM 2482 N N . GLU B 1 135 ? 12.286 -4.388 -6.786 1.00 34.05 136 GLU B N 1
ATOM 2483 C CA . GLU B 1 135 ? 13.400 -4.468 -7.722 1.00 36.69 136 GLU B CA 1
ATOM 2484 C C . GLU B 1 135 ? 13.168 -5.532 -8.790 1.00 36.12 136 GLU B C 1
ATOM 2485 O O . GLU B 1 135 ? 12.741 -6.646 -8.486 1.00 35.91 136 GLU B O 1
ATOM 2491 N N . GLY B 1 136 ? 13.453 -5.179 -10.041 1.00 35.56 137 GLY B N 1
ATOM 2492 C CA . GLY B 1 136 ? 13.285 -6.115 -11.139 1.00 35.51 137 GLY B CA 1
ATOM 2493 C C . GLY B 1 136 ? 11.837 -6.386 -11.503 1.00 35.53 137 GLY B C 1
ATOM 2494 O O . GLY B 1 136 ? 11.536 -7.358 -12.197 1.00 37.14 137 GLY B O 1
ATOM 2495 N N . TRP B 1 137 ? 10.940 -5.523 -11.039 1.00 33.35 138 TRP B N 1
ATOM 2496 C CA . TRP B 1 137 ? 9.516 -5.668 -11.313 1.00 31.66 138 TRP B CA 1
ATOM 2497 C C . TRP B 1 137 ? 9.027 -4.658 -12.338 1.00 32.19 138 TRP B C 1
ATOM 2498 O O . TRP B 1 137 ? 9.287 -3.461 -12.212 1.00 32.09 138 TRP B O 1
ATOM 2509 N N . SER B 1 138 ? 8.313 -5.146 -13.347 1.00 31.77 139 SER B N 1
ATOM 2510 C CA . SER B 1 138 ? 7.760 -4.282 -14.385 1.00 32.00 139 SER B CA 1
ATOM 2511 C C . SER B 1 138 ? 6.413 -3.778 -13.875 1.00 31.22 139 SER B C 1
ATOM 2512 O O . SER B 1 138 ? 5.837 -4.366 -12.961 1.00 29.85 139 SER B O 1
ATOM 2515 N N . GLU B 1 139 ? 5.908 -2.698 -14.462 1.00 30.80 140 GLU B N 1
ATOM 2516 C CA . GLU B 1 139 ? 4.625 -2.155 -14.036 1.00 30.12 140 GLU B CA 1
ATOM 2517 C C . GLU B 1 139 ? 3.514 -3.164 -14.288 1.00 31.06 140 GLU B C 1
ATOM 2518 O O . GLU B 1 139 ? 2.518 -3.208 -13.558 1.00 29.89 140 GLU B O 1
ATOM 2524 N N . HIS B 1 140 ? 3.672 -3.977 -15.326 1.00 30.59 141 HIS B N 1
ATOM 2525 C CA . HIS B 1 140 ? 2.653 -4.976 -15.629 1.00 31.82 141 HIS B CA 1
ATOM 2526 C C . HIS B 1 140 ? 2.624 -6.013 -14.510 1.00 29.75 141 HIS B C 1
ATOM 2527 O O . HIS B 1 140 ? 1.559 -6.492 -14.126 1.00 30.08 141 HIS B O 1
ATOM 2534 N N . ARG B 1 141 ? 3.798 -6.344 -13.980 1.00 29.55 142 ARG B N 1
ATOM 2535 C CA . ARG B 1 141 ? 3.891 -7.322 -12.901 1.00 29.51 142 ARG B CA 1
ATOM 2536 C C . ARG B 1 141 ? 3.231 -6.752 -11.645 1.00 28.23 142 ARG B C 1
ATOM 2537 O O . ARG B 1 141 ? 2.634 -7.488 -10.859 1.00 25.89 142 ARG B O 1
ATOM 2545 N N . VAL B 1 142 ? 3.335 -5.438 -11.463 1.00 26.21 143 VAL B N 1
ATOM 2546 C CA . VAL B 1 142 ? 2.713 -4.788 -10.319 1.00 23.34 143 VAL B CA 1
ATOM 2547 C C . VAL B 1 142 ? 1.198 -4.918 -10.482 1.00 22.48 143 VAL B C 1
ATOM 2548 O O . VAL B 1 142 ? 0.490 -5.291 -9.546 1.00 19.77 143 VAL B O 1
ATOM 2552 N N . GLN B 1 143 ? 0.710 -4.625 -11.684 1.00 21.88 144 GLN B N 1
ATOM 2553 C CA . GLN B 1 143 ? -0.720 -4.702 -11.976 1.00 22.58 144 GLN B CA 1
ATOM 2554 C C . GLN B 1 143 ? -1.214 -6.141 -11.854 1.00 22.89 144 GLN B C 1
ATOM 2555 O O . GLN B 1 143 ? -2.324 -6.388 -11.378 1.00 22.31 144 GLN B O 1
ATOM 2561 N N . GLU B 1 144 ? -0.379 -7.083 -12.283 1.00 24.37 145 GLU B N 1
ATOM 2562 C CA . GLU B 1 144 ? -0.707 -8.506 -12.218 1.00 25.53 145 GLU B CA 1
ATOM 2563 C C . GLU B 1 144 ? -0.937 -8.901 -10.763 1.00 24.93 145 GLU B C 1
ATOM 2564 O O . GLU B 1 144 ? -1.862 -9.658 -10.442 1.00 23.12 145 GLU B O 1
ATOM 2570 N N . TYR B 1 145 ? -0.087 -8.385 -9.880 1.00 22.71 146 TYR B N 1
ATOM 2571 C CA . TYR B 1 145 ? -0.209 -8.689 -8.459 1.00 21.46 146 TYR B CA 1
ATOM 2572 C C . TYR B 1 145 ? -1.565 -8.200 -7.946 1.00 20.35 146 TYR B C 1
ATOM 2573 O O . TYR B 1 145 ? -2.255 -8.913 -7.220 1.00 20.66 146 TYR B O 1
ATOM 2582 N N . PHE B 1 146 ? -1.941 -6.979 -8.320 1.00 17.35 147 PHE B N 1
ATOM 2583 C CA . PHE B 1 146 ? -3.217 -6.433 -7.892 1.00 18.67 147 PHE B CA 1
ATOM 2584 C C . PHE B 1 146 ? -4.391 -7.281 -8.391 1.00 19.32 147 PHE B C 1
ATOM 2585 O O . PHE B 1 146 ? -5.346 -7.529 -7.652 1.00 17.14 147 PHE B O 1
ATOM 2593 N N . GLU B 1 147 ? -4.329 -7.728 -9.643 1.00 19.71 148 GLU B N 1
ATOM 2594 C CA . GLU B 1 147 ? -5.409 -8.547 -10.190 1.00 20.87 148 GLU B CA 1
ATOM 2595 C C . GLU B 1 147 ? -5.531 -9.841 -9.385 1.00 21.34 148 GLU B C 1
ATOM 2596 O O . GLU B 1 147 ? -6.634 -10.267 -9.042 1.00 20.84 148 GLU B O 1
ATOM 2602 N N . TRP B 1 148 ? -4.394 -10.463 -9.089 1.00 21.53 149 TRP B N 1
ATOM 2603 C CA . TRP B 1 148 ? -4.380 -11.692 -8.303 1.00 22.49 149 TRP B CA 1
ATOM 2604 C C . TRP B 1 148 ? -4.911 -11.409 -6.903 1.00 21.36 149 TRP B C 1
ATOM 2605 O O . TRP B 1 148 ? -5.754 -12.141 -6.388 1.00 20.77 149 TRP B O 1
ATOM 2616 N N . ALA B 1 149 ? -4.414 -10.340 -6.288 1.00 19.14 150 ALA B N 1
ATOM 2617 C CA . ALA B 1 149 ? -4.849 -9.973 -4.946 1.00 19.35 150 ALA B CA 1
ATOM 2618 C C . ALA B 1 149 ? -6.366 -9.777 -4.895 1.00 18.46 150 ALA B C 1
ATOM 2619 O O . ALA B 1 149 ? -7.003 -10.117 -3.905 1.00 18.43 150 ALA B O 1
ATOM 2621 N N . ALA B 1 150 ? -6.945 -9.221 -5.957 1.00 19.28 151 ALA B N 1
ATOM 2622 C CA . ALA B 1 150 ? -8.390 -9.009 -5.994 1.00 19.52 151 ALA B CA 1
ATOM 2623 C C . ALA B 1 150 ? -9.139 -10.338 -5.931 1.00 20.16 151 ALA B C 1
ATOM 2624 O O . ALA B 1 150 ? -10.166 -10.453 -5.256 1.00 18.73 151 ALA B O 1
ATOM 2626 N N . GLN B 1 151 ? -8.627 -11.339 -6.640 1.00 20.06 152 GLN B N 1
ATOM 2627 C CA . GLN B 1 151 ? -9.254 -12.659 -6.656 1.00 21.28 152 GLN B CA 1
ATOM 2628 C C . GLN B 1 151 ? -9.247 -13.276 -5.258 1.00 20.72 152 GLN B C 1
ATOM 2629 O O . GLN B 1 151 ? -10.227 -13.892 -4.838 1.00 20.85 152 GLN B O 1
ATOM 2635 N N . VAL B 1 152 ? -8.143 -13.105 -4.536 1.00 20.32 153 VAL B N 1
ATOM 2636 C CA . VAL B 1 152 ? -8.041 -13.639 -3.183 1.00 17.53 153 VAL B CA 1
ATOM 2637 C C . VAL B 1 152 ? -8.964 -12.892 -2.224 1.00 17.96 153 VAL B C 1
ATOM 2638 O O . VAL B 1 152 ? -9.721 -13.502 -1.475 1.00 19.13 153 VAL B O 1
ATOM 2642 N N . VAL B 1 153 ? -8.897 -11.566 -2.243 1.00 18.50 154 VAL B N 1
ATOM 2643 C CA . VAL B 1 153 ? -9.719 -10.762 -1.347 1.00 19.33 154 VAL B CA 1
ATOM 2644 C C . VAL B 1 153 ? -11.219 -10.999 -1.531 1.00 20.21 154 VAL B C 1
ATOM 2645 O O . VAL B 1 153 ? -11.982 -10.970 -0.564 1.00 19.14 154 VAL B O 1
ATOM 2649 N N . LYS B 1 154 ? -11.641 -11.240 -2.768 1.00 22.19 155 LYS B N 1
ATOM 2650 C CA . LYS B 1 154 ? -13.054 -11.489 -3.047 1.00 24.93 155 LYS B CA 1
ATOM 2651 C C . LYS B 1 154 ? -13.559 -12.672 -2.213 1.00 25.11 155 LYS B C 1
ATOM 2652 O O . LYS B 1 154 ? -14.737 -12.739 -1.859 1.00 25.98 155 LYS B O 1
ATOM 2658 N N . GLY B 1 155 ? -12.658 -13.598 -1.893 1.00 22.70 156 GLY B N 1
ATOM 2659 C CA . GLY B 1 155 ? -13.035 -14.756 -1.105 1.00 22.58 156 GLY B CA 1
ATOM 2660 C C . GLY B 1 155 ? -12.902 -14.552 0.394 1.00 22.59 156 GLY B C 1
ATOM 2661 O O . GLY B 1 155 ? -13.340 -15.390 1.184 1.00 22.41 156 GLY B O 1
ATOM 2662 N N . LEU B 1 156 ? -12.307 -13.429 0.787 1.00 21.99 157 LEU B N 1
ATOM 2663 C CA . LEU B 1 156 ? -12.103 -13.112 2.199 1.00 22.75 157 LEU B CA 1
ATOM 2664 C C . LEU B 1 156 ? -13.139 -12.128 2.726 1.00 22.91 157 LEU B C 1
ATOM 2665 O O . LEU B 1 156 ? -13.145 -11.797 3.910 1.00 21.81 157 LEU B O 1
ATOM 2670 N N . GLN B 1 157 ? -14.017 -11.669 1.843 1.00 22.79 158 GLN B N 1
ATOM 2671 C CA . GLN B 1 157 ? -15.036 -10.691 2.206 1.00 24.20 158 GLN B CA 1
ATOM 2672 C C . GLN B 1 157 ? -15.993 -11.132 3.304 1.00 23.50 158 GLN B C 1
ATOM 2673 O O . GLN B 1 157 ? -16.213 -12.325 3.518 1.00 22.46 158 GLN B O 1
ATOM 2679 N N . GLY B 1 158 ? -16.558 -10.143 3.990 1.00 23.36 159 GLY B N 1
ATOM 2680 C CA . GLY B 1 158 ? -17.481 -10.403 5.075 1.00 24.75 159 GLY B CA 1
ATOM 2681 C C . GLY B 1 158 ? -16.752 -10.678 6.375 1.00 26.11 159 GLY B C 1
ATOM 2682 O O . GLY B 1 158 ? -17.289 -11.333 7.270 1.00 25.72 159 GLY B O 1
ATOM 2683 N N . THR B 1 159 ? -15.527 -10.170 6.487 1.00 24.27 160 THR B N 1
ATOM 2684 C CA . THR B 1 159 ? -14.720 -10.389 7.684 1.00 23.54 160 THR B CA 1
ATOM 2685 C C . THR B 1 159 ? -14.448 -9.117 8.485 1.00 24.37 160 THR B C 1
ATOM 2686 O O . THR B 1 159 ? -14.627 -9.090 9.703 1.00 24.40 160 THR B O 1
ATOM 2690 N N . ASN B 1 160 ? -14.007 -8.068 7.802 1.00 22.61 161 ASN B N 1
ATOM 2691 C CA . ASN B 1 160 ? -13.712 -6.815 8.476 1.00 21.79 161 ASN B CA 1
ATOM 2692 C C . ASN B 1 160 ? -13.999 -5.666 7.521 1.00 21.53 161 ASN B C 1
ATOM 2693 O O . ASN B 1 160 ? -13.365 -5.537 6.476 1.00 19.67 161 ASN B O 1
ATOM 2698 N N . ARG B 1 161 ? -14.965 -4.833 7.885 1.00 21.85 162 ARG B N 1
ATOM 2699 C CA . ARG B 1 161 ? -15.354 -3.709 7.048 1.00 23.38 162 ARG B CA 1
ATOM 2700 C C . ARG B 1 161 ? -14.221 -2.734 6.741 1.00 21.78 162 ARG B C 1
ATOM 2701 O O . ARG B 1 161 ? -14.041 -2.341 5.593 1.00 22.74 162 ARG B O 1
ATOM 2709 N N . GLN B 1 162 ? -13.467 -2.339 7.767 1.00 22.55 163 GLN B N 1
ATOM 2710 C CA . GLN B 1 162 ? -12.371 -1.386 7.595 1.00 22.54 163 GLN B CA 1
ATOM 2711 C C . GLN B 1 162 ? -11.331 -1.831 6.561 1.00 20.61 163 GLN B C 1
ATOM 2712 O O . GLN B 1 162 ? -10.987 -1.077 5.645 1.00 19.15 163 GLN B O 1
ATOM 2718 N N . LEU B 1 163 ? -10.824 -3.052 6.709 1.00 16.96 164 LEU B N 1
ATOM 2719 C CA . LEU B 1 163 ? -9.822 -3.571 5.782 1.00 17.47 164 LEU B CA 1
ATOM 2720 C C . LEU B 1 163 ? -10.393 -3.744 4.375 1.00 17.71 164 LEU B C 1
ATOM 2721 O O . LEU B 1 163 ? -9.737 -3.433 3.377 1.00 18.23 164 LEU B O 1
ATOM 2726 N N . GLU B 1 164 ? -11.612 -4.268 4.304 1.00 18.54 165 GLU B N 1
ATOM 2727 C CA . GLU B 1 164 ? -12.261 -4.500 3.023 1.00 19.85 165 GLU B CA 1
ATOM 2728 C C . GLU B 1 164 ? -12.558 -3.205 2.263 1.00 19.23 165 GLU B C 1
ATOM 2729 O O . GLU B 1 164 ? -12.402 -3.147 1.034 1.00 18.02 165 GLU B O 1
ATOM 2735 N N . GLU B 1 165 ? -12.958 -2.158 2.979 1.00 20.27 166 GLU B N 1
ATOM 2736 C CA . GLU B 1 165 ? -13.222 -0.876 2.321 1.00 22.59 166 GLU B CA 1
ATOM 2737 C C . GLU B 1 165 ? -11.896 -0.311 1.797 1.00 21.61 166 GLU B C 1
ATOM 2738 O O . GLU B 1 165 ? -11.824 0.163 0.665 1.00 20.95 166 GLU B O 1
ATOM 2744 N N . ALA B 1 166 ? -10.849 -0.372 2.621 1.00 20.20 167 ALA B N 1
ATOM 2745 C CA . ALA B 1 166 ? -9.541 0.132 2.218 1.00 18.13 167 ALA B CA 1
ATOM 2746 C C . ALA B 1 166 ? -9.078 -0.600 0.964 1.00 18.18 167 ALA B C 1
ATOM 2747 O O . ALA B 1 166 ? -8.648 0.017 -0.014 1.00 18.81 167 ALA B O 1
ATOM 2749 N N . LEU B 1 167 ? -9.162 -1.927 1.001 1.00 17.36 168 LEU B N 1
ATOM 2750 C CA . LEU B 1 167 ? -8.758 -2.750 -0.139 1.00 16.12 168 LEU B CA 1
ATOM 2751 C C . LEU B 1 167 ? -9.601 -2.424 -1.368 1.00 17.21 168 LEU B C 1
ATOM 2752 O O . LEU B 1 167 ? -9.073 -2.303 -2.475 1.00 16.50 168 LEU B O 1
ATOM 2757 N N . LYS B 1 168 ? -10.911 -2.280 -1.176 1.00 18.62 169 LYS B N 1
ATOM 2758 C CA . LYS B 1 168 ? -11.789 -1.959 -2.294 1.00 20.47 169 LYS B CA 1
ATOM 2759 C C . LYS B 1 168 ? -11.359 -0.652 -2.956 1.00 19.47 169 LYS B C 1
ATOM 2760 O O . LYS B 1 168 ? -11.307 -0.553 -4.182 1.00 18.43 169 LYS B O 1
ATOM 2766 N N . HIS B 1 169 ? -11.041 0.346 -2.141 1.00 19.50 170 HIS B N 1
ATOM 2767 C CA . HIS B 1 169 ? -10.620 1.641 -2.668 1.00 20.73 170 HIS B CA 1
ATOM 2768 C C . HIS B 1 169 ? -9.350 1.515 -3.506 1.00 19.85 170 HIS B C 1
ATOM 2769 O O . HIS B 1 169 ? -9.282 2.031 -4.628 1.00 19.68 170 HIS B O 1
ATOM 2776 N N . LEU B 1 170 ? -8.342 0.835 -2.965 1.00 15.59 171 LEU B N 1
ATOM 2777 C CA . LEU B 1 170 ? -7.084 0.665 -3.684 1.00 17.12 171 LEU B CA 1
ATOM 2778 C C . LEU B 1 170 ? -7.280 -0.104 -4.982 1.00 16.56 171 LEU B C 1
ATOM 2779 O O . LEU B 1 170 ? -6.650 0.205 -6.001 1.00 18.96 171 LEU B O 1
ATOM 2784 N N . PHE B 1 171 ? -8.137 -1.119 -4.955 1.00 16.45 172 PHE B N 1
ATOM 2785 C CA . PHE B 1 171 ? -8.392 -1.898 -6.168 1.00 17.45 172 PHE B CA 1
ATOM 2786 C C . PHE B 1 171 ? -9.049 -1.029 -7.237 1.00 18.74 172 PHE B C 1
ATOM 2787 O O . PHE B 1 171 ? -8.660 -1.074 -8.404 1.00 18.42 172 PHE B O 1
ATOM 2795 N N . LYS B 1 172 ? -10.035 -0.234 -6.829 1.00 20.52 173 LYS B N 1
ATOM 2796 C CA . LYS B 1 172 ? -10.744 0.644 -7.759 1.00 23.11 173 LYS B CA 1
ATOM 2797 C C . LYS B 1 172 ? -9.820 1.608 -8.502 1.00 22.13 173 LYS B C 1
ATOM 2798 O O . LYS B 1 172 ? -10.033 1.899 -9.683 1.00 20.94 173 LYS B O 1
ATOM 2804 N N . GLN B 1 173 ? -8.805 2.115 -7.807 1.00 21.61 174 GLN B N 1
ATOM 2805 C CA . GLN B 1 173 ? -7.862 3.052 -8.410 1.00 22.27 174 GLN B CA 1
ATOM 2806 C C . GLN B 1 173 ? -7.147 2.427 -9.599 1.00 23.32 174 GLN B C 1
ATOM 2807 O O . GLN B 1 173 ? -6.653 3.128 -10.485 1.00 22.54 174 GLN B O 1
ATOM 2813 N N . ARG B 1 174 ? -7.087 1.100 -9.608 1.00 22.63 175 ARG B N 1
ATOM 2814 C CA . ARG B 1 174 ? -6.427 0.381 -10.687 1.00 22.11 175 ARG B CA 1
ATOM 2815 C C . ARG B 1 174 ? -7.416 -0.379 -11.562 1.00 21.90 175 ARG B C 1
ATOM 2816 O O . ARG B 1 174 ? -7.056 -1.359 -12.211 1.00 21.47 175 ARG B O 1
ATOM 2824 N N . GLY B 1 175 ? -8.664 0.085 -11.568 1.00 22.50 176 GLY B N 1
ATOM 2825 C CA . GLY B 1 175 ? -9.701 -0.519 -12.392 1.00 22.69 176 GLY B CA 1
ATOM 2826 C C . GLY B 1 175 ? -10.218 -1.890 -11.989 1.00 23.82 176 GLY B C 1
ATOM 2827 O O . GLY B 1 175 ? -10.813 -2.585 -12.812 1.00 22.54 176 GLY B O 1
ATOM 2828 N N . LEU B 1 176 ? -10.010 -2.274 -10.733 1.00 23.30 177 LEU B N 1
ATOM 2829 C CA . LEU B 1 176 ? -10.461 -3.568 -10.234 1.00 24.63 177 LEU B CA 1
ATOM 2830 C C . LEU B 1 176 ? -11.618 -3.379 -9.265 1.00 25.84 177 LEU B C 1
ATOM 2831 O O . LEU B 1 176 ? -11.572 -2.519 -8.388 1.00 24.77 177 LEU B O 1
ATOM 2836 N N . THR B 1 177 ? -12.657 -4.192 -9.418 1.00 27.83 178 THR B N 1
ATOM 2837 C CA . THR B 1 177 ? -13.828 -4.087 -8.559 1.00 31.72 178 THR B CA 1
ATOM 2838 C C . THR B 1 177 ? -13.924 -5.251 -7.577 1.00 34.92 178 THR B C 1
ATOM 2839 O O . THR B 1 177 ? -13.902 -6.418 -7.973 1.00 35.05 178 THR B O 1
ATOM 2843 N N . ILE B 1 178 ? -14.036 -4.906 -6.296 1.00 37.93 179 ILE B N 1
ATOM 2844 C CA . ILE B 1 178 ? -14.129 -5.868 -5.199 1.00 40.66 179 ILE B CA 1
ATOM 2845 C C . ILE B 1 178 ? -13.207 -7.071 -5.380 1.00 40.93 179 ILE B C 1
ATOM 2846 O O . ILE B 1 178 ? -11.984 -6.956 -5.279 1.00 40.14 179 ILE B O 1
#

CATH classification: 1.10.3210.10

Sequence (356 aa):
GSEAAQLLEAADFAARKHRQQRRKDPEGTPYINHPIGVARILTHEAGITDIVVLQAALLHDTVEDTDTTLDEVELHFGAQVRRLVEEVTDDKTLPKLERKRLQVEQAPHSSPGAKLVKLADKLYNLRDLNRCTPEGWSEHRVQEYFEWAAQVVKGLQGTNRQLEEALKHLFKQRGLTIGSEAAQLLEAADFAARKHRQQRRKDPEGTPYINHPIGVARILTHEAGITDIVVLQAALLHDTVEDTDTTLDEVELHFGAQVRRLVEEVTDDKTLPKLERKRLQVEQAPHSSPGAKLVKLADKLYNLRDLNRCTPEGWSEHRVQEYFEWAAQVVKGLQGTNRQLEEALKHLFKQRGLTI

InterPro domains:
  IPR003607 HD/PDEase domain [SM00471] (28-136)
  IPR003607 HD/PDEase domain [cd00077] (31-147)
  IPR006674 HD domain [PS51831] (32-127)
  IPR052194 Guanosine-3',5'-bis(diphosphate) 3'-pyrophosphohydrolase [PTHR46246] (1-178)

Organism: Homo sapiens (NCBI:txid9606)

GO terms:
  GO:0005515 protein binding (F, IPI)

B-factor: mean 24.39, std 8.28, range [10.86, 69.89]

Nearest PDB structures (foldseek):
  3nr1-assembly1_B  TM=1.006E+00  e=3.075E-26  Homo sapiens
  5vxa-assembly1_A  TM=9.995E-01  e=2.418E-24  Homo sapiens
  3nqw-assembly1_B  TM=9.827E-01  e=1.652E-16  Drosophila melanogaster
  6z3n-assembly2_DDD  TM=8.498E-01  e=8.459E-07  Pseudomonas aeruginosa PAO1
  6z3o-assembly1_CCC-2  TM=8.090E-01  e=5.739E-07  Pseudomonas aeruginosa PAO1